Protein 4B3X (pdb70)

B-factor: mean 47.39, std 26.45, range [17.91, 153.2]

Radius of gyration: 29.93 Å; Cα contacts (8 Å, |Δi|>4): 735; chains: 1; bounding box: 59×101×77 Å

Nearest PDB structures (foldseek):
  4b3x-assembly1_A  TM=1.003E+00  e=1.647E-76  Thermus thermophilus HB8
  4b43-assembly1_A  TM=9.938E-01  e=1.520E-65  Thermus thermophilus HB8
  4b47-assembly1_A  TM=9.860E-01  e=5.163E-66  Thermus thermophilus HB8
  4b44-assembly1_A  TM=9.878E-01  e=5.895E-64  Thermus thermophilus HB8
  4kjz-assembly3_B  TM=7.958E-01  e=4.272E-58  Thermus thermophilus HB8

CATH classification: 1.10.10.2480 (+2 more: 3.40.50.300, 2.40.30.10)

Structure (mmCIF, N/CA/C/O backbone):
data_4B3X
#
_entry.id   4B3X
#
_cell.length_a   45.420
_cell.length_b   61.460
_cell.length_c   162.400
_cell.angle_alpha   90.00
_cell.angle_beta   90.00
_cell.angle_gamma   90.00
#
_symmetry.space_group_name_H-M   'P 21 21 21'
#
loop_
_entity.id
_entity.type
_entity.pdbx_description
1 polymer 'TRANSLATION INITIATION FACTOR IF-2'
2 non-polymer GLYCEROL
3 water water
#
loop_
_atom_site.group_PDB
_atom_site.id
_atom_site.type_symbol
_atom_site.label_atom_id
_atom_site.label_alt_id
_atom_site.label_comp_id
_atom_site.label_asym_id
_atom_site.label_entity_id
_atom_site.label_seq_id
_atom_site.pdbx_PDB_ins_code
_atom_site.Cartn_x
_atom_site.Cartn_y
_atom_site.Cartn_z
_atom_site.occupancy
_atom_site.B_iso_or_equiv
_atom_site.auth_seq_id
_atom_site.auth_comp_id
_atom_site.auth_asym_id
_atom_site.auth_atom_id
_atom_site.pdbx_PDB_model_num
ATOM 1 N N . MET A 1 1 ? 19.974 62.899 -16.154 1.00 73.42 1 MET A N 1
ATOM 2 C CA . MET A 1 1 ? 21.425 62.607 -16.393 1.00 83.54 1 MET A CA 1
ATOM 3 C C . MET A 1 1 ? 22.149 63.892 -16.788 1.00 81.72 1 MET A C 1
ATOM 4 O O . MET A 1 1 ? 22.952 64.424 -16.003 1.00 70.28 1 MET A O 1
ATOM 9 N N . ALA A 1 2 ? 21.848 64.383 -17.996 1.00 82.11 2 ALA A N 1
ATOM 10 C CA . ALA A 1 2 ? 22.468 65.594 -18.540 1.00 74.21 2 ALA A CA 1
ATOM 11 C C . ALA A 1 2 ? 21.455 66.442 -19.328 1.00 74.64 2 ALA A C 1
ATOM 12 O O . ALA A 1 2 ? 20.911 65.968 -20.323 1.00 85.88 2 ALA A O 1
ATOM 14 N N . LYS A 1 3 ? 21.193 67.679 -18.900 1.00 60.97 3 LYS A N 1
ATOM 15 C CA . LYS A 1 3 ? 21.774 68.241 -17.682 1.00 59.09 3 LYS A CA 1
ATOM 16 C C . LYS A 1 3 ? 20.724 68.189 -16.561 1.00 50.79 3 LYS A C 1
ATOM 17 O O . LYS A 1 3 ? 19.517 68.311 -16.793 1.00 54.50 3 LYS A O 1
ATOM 23 N N . VAL A 1 4 ? 21.181 68.015 -15.340 1.00 40.96 4 VAL A N 1
ATOM 24 C CA . VAL A 1 4 ? 20.251 67.942 -14.227 1.00 33.39 4 VAL A CA 1
ATOM 25 C C . VAL A 1 4 ? 20.508 69.126 -13.275 1.00 34.61 4 VAL A C 1
ATOM 26 O O . VAL A 1 4 ? 21.663 69.503 -13.027 1.00 34.69 4 VAL A O 1
ATOM 30 N N . ARG A 1 5 ? 19.444 69.737 -12.763 1.00 32.87 5 ARG A N 1
ATOM 31 C CA . ARG A 1 5 ? 19.594 70.665 -11.658 1.00 28.96 5 ARG A CA 1
ATOM 32 C C . ARG A 1 5 ? 19.731 69.879 -10.324 1.00 27.65 5 ARG A C 1
ATOM 33 O O . ARG A 1 5 ? 19.226 68.768 -10.158 1.00 28.28 5 ARG A O 1
ATOM 41 N N . ILE A 1 6 ? 20.400 70.489 -9.363 1.00 25.91 6 ILE A N 1
ATOM 42 C CA . ILE A 1 6 ? 20.647 69.793 -8.106 1.00 26.11 6 ILE A CA 1
ATOM 43 C C . ILE A 1 6 ? 19.326 69.359 -7.471 1.00 21.86 6 ILE A C 1
ATOM 44 O O . ILE A 1 6 ? 19.231 68.269 -6.988 1.00 28.00 6 ILE A O 1
ATOM 49 N N . TYR A 1 7 ? 18.285 70.176 -7.519 1.00 26.78 7 TYR A N 1
ATOM 50 C CA . TYR A 1 7 ? 17.015 69.719 -6.909 1.00 26.57 7 TYR A CA 1
ATOM 51 C C . TYR A 1 7 ? 16.388 68.529 -7.586 1.00 31.50 7 TYR A C 1
ATOM 52 O O . TYR A 1 7 ? 15.678 67.738 -6.947 1.00 29.78 7 TYR A O 1
ATOM 61 N N . GLN A 1 8 ? 16.643 68.402 -8.887 1.00 28.38 8 GLN A N 1
ATOM 62 C CA . GLN A 1 8 ? 16.185 67.251 -9.654 1.00 33.45 8 GLN A CA 1
ATOM 63 C C . GLN A 1 8 ? 16.966 66.017 -9.269 1.00 31.78 8 GLN A C 1
ATOM 64 O O . GLN A 1 8 ? 16.394 64.952 -9.061 1.00 30.06 8 GLN A O 1
ATOM 70 N N . LEU A 1 9 ? 18.277 66.171 -9.147 1.00 28.96 9 LEU A N 1
ATOM 71 C CA . LEU A 1 9 ? 19.116 65.060 -8.775 1.00 26.28 9 LEU A CA 1
ATOM 72 C C . LEU A 1 9 ? 18.798 64.617 -7.357 1.00 30.67 9 LEU A C 1
ATOM 73 O O . LEU A 1 9 ? 18.791 63.415 -7.084 1.00 37.53 9 LEU A O 1
ATOM 78 N N . ALA A 1 10 ? 18.535 65.568 -6.455 1.00 30.6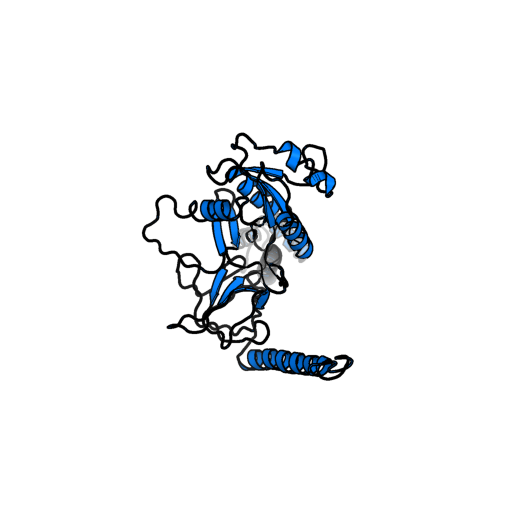1 10 ALA A N 1
ATOM 79 C CA . ALA A 1 10 ? 18.130 65.209 -5.063 1.00 31.87 10 ALA A CA 1
ATOM 80 C C . ALA A 1 10 ? 16.840 64.385 -5.062 1.00 39.24 10 ALA A C 1
ATOM 81 O O . ALA A 1 10 ? 16.715 63.395 -4.322 1.00 40.57 10 ALA A O 1
ATOM 83 N N . LYS A 1 11 ? 15.877 64.790 -5.890 1.00 34.38 11 LYS A N 1
ATOM 84 C CA . LYS A 1 11 ? 14.601 64.080 -5.952 1.00 34.26 11 LYS A CA 1
ATOM 85 C C . LYS A 1 11 ? 14.856 62.667 -6.477 1.00 39.71 11 LYS A C 1
ATOM 86 O O . LYS A 1 11 ? 14.403 61.684 -5.892 1.00 39.93 11 LYS A O 1
ATOM 92 N N . GLU A 1 12 ? 15.605 62.576 -7.573 1.00 38.24 12 GLU A N 1
ATOM 93 C CA . GLU A 1 12 ? 15.923 61.293 -8.194 1.00 38.60 12 GLU A CA 1
ATOM 94 C C . GLU A 1 12 ? 16.530 60.305 -7.192 1.00 45.44 12 GLU A C 1
ATOM 95 O O . GLU A 1 12 ? 16.197 59.119 -7.193 1.00 45.23 12 GLU A O 1
ATOM 101 N N . LEU A 1 13 ? 17.422 60.794 -6.340 1.00 42.75 13 LEU A N 1
ATOM 102 C CA . LEU A 1 13 ? 18.187 59.929 -5.442 1.00 42.25 13 LEU A CA 1
ATOM 103 C C . LEU A 1 13 ? 17.556 59.793 -4.071 1.00 42.98 13 LEU A C 1
ATOM 104 O O . LEU A 1 13 ? 18.106 59.121 -3.201 1.00 48.98 13 LEU A O 1
ATOM 109 N N . GLY A 1 14 ? 16.412 60.438 -3.864 1.00 39.64 14 GLY A N 1
ATOM 110 C CA . GLY A 1 14 ? 15.762 60.422 -2.563 1.00 44.02 14 GLY A CA 1
ATOM 111 C C . GLY A 1 14 ? 16.599 61.053 -1.465 1.00 48.69 14 GLY A C 1
ATOM 112 O O . GLY A 1 14 ? 16.679 60.530 -0.353 1.00 43.72 14 GLY A O 1
ATOM 113 N N . MET A 1 15 ? 17.217 62.192 -1.762 1.00 40.38 15 MET A N 1
ATOM 114 C CA . MET A 1 15 ? 18.032 62.873 -0.782 1.00 39.26 15 MET A CA 1
ATOM 115 C C . MET A 1 15 ? 17.449 64.226 -0.455 1.00 47.57 15 MET A C 1
ATOM 116 O O . MET A 1 15 ? 16.877 64.890 -1.318 1.00 41.65 15 MET A O 1
ATOM 121 N N . GLU A 1 16 ? 17.629 64.649 0.790 1.00 50.32 16 GLU A N 1
ATOM 122 C CA . GLU A 1 16 ? 17.296 66.021 1.193 1.00 43.19 16 GLU A CA 1
ATOM 123 C C . GLU A 1 16 ? 18.258 67.004 0.539 1.00 40.20 16 GLU A C 1
ATOM 124 O O . GLU A 1 16 ? 19.441 66.704 0.327 1.00 43.38 16 GLU A O 1
ATOM 130 N N . THR A 1 17 ? 17.755 68.190 0.249 1.00 46.38 17 THR A N 1
ATOM 131 C CA . THR A 1 17 ? 18.572 69.228 -0.367 1.00 39.96 17 THR A CA 1
ATOM 132 C C . THR A 1 17 ? 19.925 69.415 0.321 1.00 40.06 17 THR A C 1
ATOM 133 O O . THR A 1 17 ? 20.975 69.338 -0.310 1.00 32.79 17 THR A O 1
ATOM 137 N N . GLN A 1 18 ? 19.900 69.695 1.617 1.00 33.23 18 GLN A N 1
ATOM 138 C CA . GLN A 1 18 ? 21.114 70.061 2.323 1.00 37.77 18 GLN A CA 1
ATOM 139 C C . GLN A 1 18 ? 22.079 68.891 2.345 1.00 29.16 18 GLN A C 1
ATOM 140 O O . GLN A 1 18 ? 23.315 69.076 2.347 1.00 37.10 18 GLN A O 1
ATOM 146 N N . GLU A 1 19 ? 21.509 67.691 2.329 1.00 30.96 19 GLU A N 1
ATOM 147 C CA . GLU A 1 19 ? 22.271 66.451 2.288 1.00 40.57 19 GLU A CA 1
ATOM 148 C C . GLU A 1 19 ? 23.038 66.361 0.970 1.00 38.63 19 GLU A C 1
ATOM 149 O O . GLU A 1 19 ? 24.230 66.076 0.951 1.00 33.56 19 GLU A O 1
ATOM 155 N N . LEU A 1 20 ? 22.379 66.642 -0.145 1.00 34.54 20 LEU A N 1
ATOM 156 C CA . LEU A 1 20 ? 23.104 66.611 -1.401 1.00 29.94 20 LEU A CA 1
ATOM 157 C C . LEU A 1 20 ? 24.101 67.762 -1.485 1.00 32.16 20 LEU A C 1
ATOM 158 O O . LEU A 1 20 ? 25.213 67.578 -1.947 1.00 30.96 20 LEU A O 1
ATOM 163 N N . LEU A 1 21 ? 23.747 68.944 -0.992 1.00 27.64 21 LEU A N 1
ATOM 164 C CA . LEU A 1 21 ? 24.683 70.039 -1.053 1.00 26.87 21 LEU A CA 1
ATOM 165 C C . LEU A 1 21 ? 25.948 69.706 -0.228 1.00 28.66 21 LEU A C 1
ATOM 166 O O . LEU A 1 21 ? 27.049 70.096 -0.597 1.00 29.54 21 LEU A O 1
ATOM 171 N N . GLU A 1 22 ? 25.761 69.026 0.887 1.00 28.88 22 GLU A N 1
ATOM 172 C CA . GLU A 1 22 ? 26.861 68.612 1.745 1.00 38.73 22 GLU A CA 1
ATOM 173 C C . GLU A 1 22 ? 27.778 67.638 0.955 1.00 35.56 22 GLU A C 1
ATOM 174 O O . GLU A 1 22 ? 29.011 67.761 0.959 1.00 32.04 22 GLU A O 1
ATOM 180 N N . LEU A 1 23 ? 27.169 66.719 0.222 1.00 33.77 23 LEU A N 1
ATOM 181 C CA . LEU A 1 23 ? 27.951 65.808 -0.628 1.00 30.44 23 LEU A CA 1
ATOM 182 C C . LEU A 1 23 ? 28.731 66.528 -1.692 1.00 33.63 23 LEU A C 1
ATOM 183 O O . LEU A 1 23 ? 29.924 66.279 -1.844 1.00 34.00 23 LEU A O 1
ATOM 188 N N . LEU A 1 24 ? 28.098 67.453 -2.420 1.00 27.94 24 LEU A N 1
ATOM 189 C CA . LEU A 1 24 ? 28.817 68.243 -3.393 1.00 29.54 24 LEU A CA 1
ATOM 190 C C . LEU A 1 24 ? 29.998 69.008 -2.797 1.00 42.78 24 LEU A C 1
ATOM 191 O O . LEU A 1 24 ? 31.033 69.149 -3.461 1.00 34.74 24 LEU A O 1
ATOM 196 N N . ASP A 1 25 ? 29.833 69.555 -1.587 1.00 32.09 25 ASP A N 1
ATOM 197 C CA . ASP A 1 25 ? 30.948 70.190 -0.872 1.00 37.72 25 ASP A CA 1
ATOM 198 C C . ASP A 1 25 ? 32.077 69.169 -0.632 1.00 29.65 25 ASP A C 1
ATOM 199 O O . ASP A 1 25 ? 33.247 69.479 -0.864 1.00 35.93 25 ASP A O 1
ATOM 204 N N . GLN A 1 26 ? 31.730 67.987 -0.127 1.00 30.14 26 GLN A N 1
ATOM 205 C CA . GLN A 1 26 ? 32.759 66.948 0.048 1.00 38.14 26 GLN A CA 1
ATOM 206 C C . GLN A 1 26 ? 33.530 66.663 -1.254 1.00 47.88 26 GLN A C 1
ATOM 207 O O . GLN A 1 26 ? 34.743 66.433 -1.212 1.00 40.49 26 GLN A O 1
ATOM 213 N N . MET A 1 27 ? 32.845 66.699 -2.399 1.00 42.52 27 MET A N 1
ATOM 214 C CA . MET A 1 27 ? 33.447 66.302 -3.690 1.00 43.71 27 MET A CA 1
ATOM 215 C C . MET A 1 27 ? 34.159 67.469 -4.329 1.00 48.30 27 MET A C 1
ATOM 216 O O . MET A 1 27 ? 34.830 67.323 -5.349 1.00 54.27 27 MET A O 1
ATOM 221 N N . GLY A 1 28 ? 34.004 68.639 -3.732 1.00 44.02 28 GLY A N 1
ATOM 222 C CA . GLY A 1 28 ? 34.571 69.853 -4.275 1.00 37.88 28 GLY A CA 1
ATOM 223 C C . GLY A 1 28 ? 33.851 70.361 -5.520 1.00 55.88 28 GLY A C 1
ATOM 224 O O . GLY A 1 28 ? 34.403 71.166 -6.274 1.00 63.48 28 GLY A O 1
ATOM 225 N N . VAL A 1 29 ? 32.615 69.919 -5.742 1.00 56.39 29 VAL A N 1
ATOM 226 C CA . VAL A 1 29 ? 31.810 70.441 -6.856 1.00 48.14 29 VAL A CA 1
ATOM 227 C C . VAL A 1 29 ? 31.127 71.745 -6.480 1.00 44.81 29 VAL A C 1
ATOM 228 O O . VAL A 1 29 ? 30.331 71.786 -5.545 1.00 44.40 29 VAL A O 1
ATOM 232 N N . ALA A 1 30 ? 31.395 72.817 -7.216 1.00 52.21 30 ALA A N 1
ATOM 233 C CA . ALA A 1 30 ? 30.816 74.115 -6.861 1.00 52.02 30 ALA A CA 1
ATOM 234 C C . ALA A 1 30 ? 29.365 74.304 -7.352 1.00 45.95 30 ALA A C 1
ATOM 235 O O . ALA A 1 30 ? 28.926 73.653 -8.294 1.00 47.52 30 ALA A O 1
ATOM 237 N N . TYR A 1 31 ? 28.640 75.202 -6.690 1.00 44.91 31 TYR A N 1
ATOM 238 C CA . TYR A 1 31 ? 27.253 75.489 -7.037 1.00 47.69 31 TYR A CA 1
ATOM 239 C C . TYR A 1 31 ? 26.830 76.767 -6.356 1.00 45.49 31 TYR A C 1
ATOM 240 O O . TYR A 1 31 ? 27.320 77.119 -5.298 1.00 47.96 31 TYR A O 1
ATOM 249 N N . LYS A 1 32 ? 25.943 77.501 -6.995 1.00 38.78 32 LYS A N 1
ATOM 250 C CA . LYS A 1 32 ? 25.345 78.665 -6.381 1.00 35.28 32 LYS A CA 1
ATOM 251 C C . LYS A 1 32 ? 24.209 78.337 -5.438 1.00 40.77 32 LYS A C 1
ATOM 252 O O . LYS A 1 32 ? 24.130 78.901 -4.343 1.00 43.21 32 LYS A O 1
ATOM 258 N N . SER A 1 33 ? 23.333 77.420 -5.843 1.00 38.71 33 SER A N 1
ATOM 259 C CA . SER A 1 33 ? 22.200 77.011 -5.013 1.00 36.03 33 SER A CA 1
ATOM 260 C C . SER A 1 33 ? 21.782 75.629 -5.457 1.00 33.03 33 SER A C 1
ATOM 261 O O . SER A 1 33 ? 22.392 75.087 -6.374 1.00 31.74 33 SER A O 1
ATOM 264 N N . HIS A 1 34 ? 20.731 75.072 -4.853 1.00 29.49 34 HIS A N 1
ATOM 265 C CA . HIS A 1 34 ? 20.227 73.818 -5.325 1.00 27.20 34 HIS A CA 1
ATOM 266 C C . HIS A 1 34 ? 19.531 74.005 -6.689 1.00 30.09 34 HIS A C 1
ATOM 267 O O . HIS A 1 34 ? 19.121 73.051 -7.282 1.00 29.60 34 HIS A O 1
ATOM 274 N N . ALA A 1 35 ? 19.417 75.237 -7.190 1.00 29.70 35 ALA A N 1
ATOM 275 C CA . ALA A 1 35 ? 18.857 75.400 -8.544 1.00 33.79 35 ALA A CA 1
ATOM 276 C C . ALA A 1 35 ? 19.918 75.315 -9.634 1.00 37.14 35 ALA A C 1
ATOM 277 O O . ALA A 1 35 ? 19.578 75.335 -10.817 1.00 34.18 35 ALA A O 1
ATOM 279 N N . SER A 1 36 ? 21.191 75.236 -9.249 1.00 32.46 36 SER A N 1
ATOM 280 C CA . SER A 1 36 ? 22.250 75.148 -10.235 1.00 36.94 36 SER A CA 1
ATOM 281 C C . SER A 1 36 ? 22.246 73.837 -10.971 1.00 32.82 36 SER A C 1
ATOM 282 O O . SER A 1 36 ? 21.878 72.776 -10.447 1.00 28.41 36 SER A O 1
ATOM 285 N N . THR A 1 37 ? 22.706 73.912 -12.213 1.00 29.85 37 THR A N 1
ATOM 286 C CA . THR A 1 37 ? 22.852 72.746 -13.052 1.00 32.88 37 THR A CA 1
ATOM 287 C C . THR A 1 37 ? 24.233 72.128 -12.825 1.00 38.14 37 THR A C 1
ATOM 288 O O . THR A 1 37 ? 25.229 72.851 -12.714 1.00 43.36 37 THR A O 1
ATOM 292 N N . LEU A 1 38 ? 24.273 70.804 -12.793 1.00 29.16 38 LEU A N 1
ATOM 293 C CA . LEU A 1 38 ? 25.489 70.036 -12.694 1.00 33.39 38 LEU A CA 1
ATOM 294 C C . LEU A 1 38 ? 25.949 69.593 -14.108 1.00 41.44 38 LEU A C 1
ATOM 295 O O . LEU A 1 38 ? 25.167 69.100 -14.903 1.00 37.18 38 LEU A O 1
ATOM 300 N N . GLU A 1 39 ? 27.229 69.727 -14.390 1.00 41.83 39 GLU A N 1
ATOM 301 C CA . GLU A 1 39 ? 27.810 69.033 -15.548 1.00 44.09 39 GLU A CA 1
ATOM 302 C C . GLU A 1 39 ? 27.555 67.529 -15.440 1.00 49.79 39 GLU A C 1
ATOM 303 O O . GLU A 1 39 ? 27.472 66.965 -14.325 1.00 40.40 39 GLU A O 1
ATOM 309 N N . GLU A 1 40 ? 27.386 66.868 -16.590 1.00 38.57 40 GLU A N 1
ATOM 310 C CA . GLU A 1 40 ? 27.027 65.467 -16.593 1.00 42.68 40 GLU A CA 1
ATOM 311 C C . GLU A 1 40 ? 28.047 64.640 -15.819 1.00 43.55 40 GLU A C 1
ATOM 312 O O . GLU A 1 40 ? 27.687 63.647 -15.157 1.00 40.65 40 GLU A O 1
ATOM 318 N N . LYS A 1 41 ? 29.322 65.011 -15.936 1.00 41.38 41 LYS A N 1
ATOM 319 C CA . LYS A 1 41 ? 30.370 64.234 -15.254 1.00 46.31 41 LYS A CA 1
ATOM 320 C C . LYS A 1 41 ? 30.234 64.321 -13.737 1.00 41.86 41 LYS A C 1
ATOM 321 O O . LYS A 1 41 ? 30.486 63.362 -13.031 1.00 39.45 41 LYS A O 1
ATOM 327 N N . ASP A 1 42 ? 29.860 65.482 -13.240 1.00 43.89 42 ASP A N 1
ATOM 328 C CA . ASP A 1 42 ? 29.655 65.639 -11.798 1.00 39.20 42 ASP A CA 1
ATOM 329 C C . ASP A 1 42 ? 28.446 64.835 -11.312 1.00 38.80 42 ASP A C 1
ATOM 330 O O . ASP A 1 42 ? 28.508 64.160 -10.286 1.00 37.03 42 ASP A O 1
ATOM 335 N N . ALA A 1 43 ? 27.358 64.866 -12.080 1.00 36.39 43 ALA A N 1
ATOM 336 C CA . ALA A 1 43 ? 26.129 64.193 -11.679 1.00 39.68 43 ALA A CA 1
ATOM 337 C C . ALA A 1 43 ? 26.341 62.691 -11.650 1.00 39.35 43 ALA A C 1
ATOM 338 O O . ALA A 1 43 ? 25.855 61.972 -10.737 1.00 35.33 43 ALA A O 1
ATOM 340 N N . GLU A 1 44 ? 27.061 62.189 -12.655 1.00 41.40 44 GLU A N 1
ATOM 341 C CA . GLU A 1 44 ? 27.366 60.762 -12.689 1.00 43.05 44 GLU A CA 1
ATOM 342 C C . GLU A 1 44 ? 28.218 60.381 -11.473 1.00 41.98 44 GLU A C 1
ATOM 343 O O . GLU A 1 44 ? 27.956 59.374 -10.806 1.00 41.04 44 GLU A O 1
ATOM 349 N N . ALA A 1 45 ? 29.238 61.196 -11.205 1.00 41.28 45 ALA A N 1
ATOM 350 C CA . ALA A 1 45 ? 30.080 61.003 -10.027 1.00 43.25 45 ALA A CA 1
ATOM 351 C C . ALA A 1 45 ? 29.243 61.010 -8.745 1.00 41.79 45 ALA A C 1
ATOM 352 O O . ALA A 1 45 ? 29.475 60.211 -7.846 1.00 38.50 45 ALA A O 1
ATOM 354 N N . VAL A 1 46 ? 28.265 61.912 -8.649 1.00 39.21 46 VAL A N 1
ATOM 355 C CA . VAL A 1 46 ? 27.376 61.915 -7.491 1.00 36.54 46 VAL A CA 1
ATOM 356 C C . VAL A 1 46 ? 26.621 60.607 -7.349 1.00 39.15 46 VAL A C 1
ATOM 357 O O . VAL A 1 46 ? 26.608 59.993 -6.286 1.00 41.19 46 VAL A O 1
ATOM 361 N N . ARG A 1 47 ? 25.981 60.195 -8.431 1.00 36.15 47 ARG A N 1
ATOM 362 C CA . ARG A 1 47 ? 25.142 59.005 -8.417 1.00 42.95 47 ARG A CA 1
ATOM 363 C C . ARG A 1 47 ? 25.961 57.791 -7.991 1.00 49.31 47 ARG A C 1
ATOM 364 O O . ARG A 1 47 ? 25.488 56.944 -7.219 1.00 46.61 47 ARG A O 1
ATOM 372 N N . GLU A 1 48 ? 27.184 57.703 -8.503 1.00 48.15 48 GLU A N 1
ATOM 373 C CA . GLU A 1 48 ? 28.078 56.605 -8.122 1.00 53.18 48 GLU A CA 1
ATOM 374 C C . GLU A 1 48 ? 28.482 56.661 -6.654 1.00 53.23 48 GLU A C 1
ATOM 375 O O . GLU A 1 48 ? 28.398 55.654 -5.951 1.00 55.14 48 GLU A O 1
ATOM 381 N N . LEU A 1 49 ? 28.926 57.825 -6.187 1.00 43.70 49 LEU A N 1
ATOM 382 C CA . LEU A 1 49 ? 29.333 57.955 -4.786 1.00 53.35 49 LEU A CA 1
ATOM 383 C C . LEU A 1 49 ? 28.190 57.632 -3.831 1.00 51.60 49 LEU A C 1
ATOM 384 O O . LEU A 1 49 ? 28.400 57.031 -2.781 1.00 51.43 49 LEU A O 1
ATOM 389 N N . VAL A 1 50 ? 26.979 58.040 -4.186 1.00 44.08 50 VAL A N 1
ATOM 390 C CA . VAL A 1 50 ? 25.836 57.801 -3.316 1.00 42.11 50 VAL A CA 1
ATOM 391 C C . VAL A 1 50 ? 25.561 56.309 -3.262 1.00 48.73 50 VAL A C 1
ATOM 392 O O . VAL A 1 50 ? 25.335 55.753 -2.191 1.00 47.99 50 VAL A O 1
ATOM 396 N N . LYS A 1 51 ? 25.586 55.673 -4.431 1.00 51.73 51 LYS A N 1
ATOM 397 C CA . LYS A 1 51 ? 25.431 54.226 -4.561 1.00 55.29 51 LYS A CA 1
ATOM 398 C C . LYS A 1 51 ? 26.431 53.488 -3.668 1.00 57.17 51 LYS A C 1
ATOM 399 O O . LYS A 1 51 ? 26.063 52.641 -2.841 1.00 58.72 51 LYS A O 1
ATOM 405 N N . GLU A 1 52 ? 27.704 53.818 -3.835 1.00 60.58 52 GLU A N 1
ATOM 406 C CA . GLU A 1 52 ? 28.748 53.225 -3.016 1.00 61.97 52 GLU A CA 1
ATOM 407 C C . GLU A 1 52 ? 28.463 53.456 -1.530 1.00 64.19 52 GLU A C 1
ATOM 408 O O . GLU A 1 52 ? 28.395 52.505 -0.758 1.00 67.13 52 GLU A O 1
ATOM 414 N N . GLN A 1 53 ? 28.283 54.713 -1.131 1.00 55.79 53 GLN A N 1
ATOM 415 C CA . GLN A 1 53 ? 28.063 55.035 0.282 1.00 57.75 53 GLN A CA 1
ATOM 416 C C . GLN A 1 53 ? 26.882 54.256 0.867 1.00 65.12 53 GLN A C 1
ATOM 417 O O . GLN A 1 53 ? 26.960 53.753 1.984 1.00 66.40 53 GLN A O 1
ATOM 423 N N . ARG A 1 54 ? 25.796 54.140 0.112 1.00 58.99 54 ARG A N 1
ATOM 424 C CA . ARG A 1 54 ? 24.616 53.448 0.611 1.00 59.34 54 ARG A CA 1
ATOM 425 C C . ARG A 1 54 ? 24.872 51.955 0.777 1.00 65.70 54 ARG A C 1
ATOM 426 O O . ARG A 1 54 ? 24.288 51.316 1.660 1.00 63.31 54 ARG A O 1
ATOM 434 N N . GLY A 1 55 ? 25.741 51.415 -0.077 1.00 65.21 55 GLY A N 1
ATOM 435 C CA . GLY A 1 55 ? 26.097 50.005 -0.049 1.00 63.39 55 GLY A CA 1
ATOM 436 C C . GLY A 1 55 ? 26.989 49.656 1.132 1.00 73.54 55 GLY A C 1
ATOM 437 O O . GLY A 1 55 ? 26.860 48.575 1.713 1.00 73.85 55 GLY A O 1
ATOM 438 N N . LEU A 1 56 ? 27.893 50.574 1.480 1.00 64.19 56 LEU A N 1
ATOM 439 C CA . LEU A 1 56 ? 28.779 50.406 2.626 1.00 68.46 56 LEU A CA 1
ATOM 440 C C . LEU A 1 56 ? 28.053 50.654 3.949 1.00 78.35 56 LEU A C 1
ATOM 441 O O . LEU A 1 56 ? 28.427 50.096 4.980 1.00 72.07 56 LEU A O 1
ATOM 446 N N . GLN A 1 57 ? 27.031 51.505 3.924 1.00 78.85 57 GLN A N 1
ATOM 447 C CA . GLN A 1 57 ? 26.186 51.717 5.097 1.00 77.64 57 GLN A CA 1
ATOM 448 C C . GLN A 1 57 ? 25.486 50.405 5.416 1.00 80.25 57 GLN A C 1
ATOM 449 O O . GLN A 1 57 ? 25.368 50.007 6.581 1.00 77.96 57 GLN A O 1
ATOM 455 N N . GLU A 1 58 ? 25.024 49.747 4.354 1.00 75.79 58 GLU A N 1
ATOM 456 C CA . GLU A 1 58 ? 24.271 48.505 4.454 1.00 84.24 58 GLU A CA 1
ATOM 457 C C . GLU A 1 58 ? 25.164 47.356 4.905 1.00 86.64 58 GLU A C 1
ATOM 458 O O . GLU A 1 58 ? 24.811 46.594 5.805 1.00 86.03 58 GLU A O 1
ATOM 464 N N . LYS A 1 59 ? 26.321 47.242 4.262 1.00 82.94 59 LYS A N 1
ATOM 465 C CA . LYS A 1 59 ? 27.324 46.249 4.620 1.00 80.09 59 LYS A CA 1
ATOM 466 C C . LYS A 1 59 ? 27.764 46.430 6.074 1.00 83.20 59 LYS A C 1
ATOM 467 O O . LYS A 1 59 ? 27.930 45.457 6.805 1.00 86.29 59 LYS A O 1
ATOM 473 N N . LEU A 1 60 ? 27.934 47.680 6.492 1.00 75.73 60 LEU A N 1
ATOM 474 C CA . LEU A 1 60 ? 28.355 47.996 7.846 1.00 80.00 60 LEU A CA 1
ATOM 475 C C . LEU A 1 60 ? 27.252 47.682 8.849 1.00 88.04 60 LEU A C 1
ATOM 476 O O . LEU A 1 60 ? 27.534 47.329 9.997 1.00 90.66 60 LEU A O 1
ATOM 481 N N . ALA A 1 61 ? 25.999 47.813 8.419 1.00 84.19 61 ALA A N 1
ATOM 482 C CA . ALA A 1 61 ? 24.859 47.497 9.280 1.00 88.34 61 ALA A CA 1
ATOM 483 C C . ALA A 1 61 ? 24.583 45.990 9.335 1.00 88.59 61 ALA A C 1
ATOM 484 O O . ALA A 1 61 ? 24.084 45.484 10.339 1.00 89.76 61 ALA A O 1
ATOM 486 N N . GLU A 1 62 ? 24.916 45.281 8.259 1.00 87.67 62 GLU A N 1
ATOM 487 C CA . GLU A 1 62 ? 24.675 43.842 8.167 1.00 92.05 62 GLU A CA 1
ATOM 488 C C . GLU A 1 62 ? 25.723 43.042 8.938 1.00 94.38 62 GLU A C 1
ATOM 489 O O . GLU A 1 62 ? 25.484 41.895 9.321 1.00 92.13 62 GLU A O 1
ATOM 495 N N . GLU A 1 63 ? 26.890 43.646 9.136 1.00 90.39 63 GLU A N 1
ATOM 496 C CA . GLU A 1 63 ? 27.957 43.026 9.907 1.00 89.10 63 GLU A CA 1
ATOM 497 C C . GLU A 1 63 ? 27.735 43.280 11.404 1.00 93.42 63 GLU A C 1
ATOM 498 O O . GLU A 1 63 ? 28.185 42.507 12.252 1.00 91.21 63 GLU A O 1
ATOM 504 N N . GLU A 1 64 ? 27.027 44.357 11.726 1.00 92.14 64 GLU A N 1
ATOM 505 C CA . GLU A 1 64 ? 26.672 44.640 13.111 1.00 91.30 64 GLU A CA 1
ATOM 506 C C . GLU A 1 64 ? 25.507 43.749 13.548 1.00 90.86 64 GLU A C 1
ATOM 507 O O . GLU A 1 64 ? 25.318 43.496 14.736 1.00 95.84 64 GLU A O 1
ATOM 513 N N . ARG A 1 65 ? 24.725 43.283 12.581 1.00 89.65 65 ARG A N 1
ATOM 514 C CA . ARG A 1 65 ? 23.663 42.317 12.845 1.00 92.96 65 ARG A CA 1
ATOM 515 C C . ARG A 1 65 ? 24.257 40.942 13.134 1.00 92.52 65 ARG A C 1
ATOM 516 O O . ARG A 1 65 ? 23.853 40.261 14.083 1.00 86.22 65 ARG A O 1
ATOM 524 N N . ARG A 1 66 ? 25.228 40.557 12.304 1.00 96.20 66 ARG A N 1
ATOM 525 C CA . ARG A 1 66 ? 25.791 39.205 12.296 1.00 95.38 66 ARG A CA 1
ATOM 526 C C . ARG A 1 66 ? 26.716 38.894 13.481 1.00 96.97 66 ARG A C 1
ATOM 527 O O . ARG A 1 66 ? 27.311 37.812 13.529 1.00 97.85 66 ARG A O 1
ATOM 535 N N . LYS A 1 67 ? 26.846 39.826 14.425 1.00 89.92 67 LYS A N 1
ATOM 536 C CA . LYS A 1 67 ? 27.652 39.577 15.619 1.00 81.99 67 LYS A CA 1
ATOM 537 C C . LYS A 1 67 ? 26.840 39.693 16.913 1.00 76.18 67 LYS A C 1
ATOM 538 O O . LYS A 1 67 ? 27.396 39.687 18.010 1.00 76.20 67 LYS A O 1
ATOM 544 N N . SER A 1 68 ? 25.522 39.799 16.777 1.00 71.54 68 SER A N 1
ATOM 545 C CA . SER A 1 68 ? 24.627 39.617 17.911 1.00 68.76 68 SER A CA 1
ATOM 546 C C . SER A 1 68 ? 24.009 38.219 17.768 1.00 50.84 68 SER A C 1
ATOM 547 O O . SER A 1 68 ? 23.065 38.033 16.986 1.00 54.59 68 SER A O 1
ATOM 550 N N . LEU A 1 69 ? 24.563 37.239 18.486 1.00 45.55 69 LEU A N 1
ATOM 551 C CA . LEU A 1 69 ? 24.146 35.837 18.279 1.00 36.69 69 LEU A CA 1
ATOM 552 C C . LEU A 1 69 ? 22.752 35.655 18.870 1.00 35.69 69 LEU A C 1
ATOM 553 O O . LEU A 1 69 ? 22.408 36.279 19.871 1.00 35.84 69 LEU A O 1
ATOM 558 N N . PRO A 1 70 ? 21.922 34.839 18.225 1.00 29.69 70 PRO A N 1
ATOM 559 C CA . PRO A 1 70 ? 20.568 34.642 18.741 1.00 28.85 70 PRO A CA 1
ATOM 560 C C . PRO A 1 70 ? 20.618 33.926 20.109 1.00 32.28 70 PRO A C 1
ATOM 561 O O . PRO A 1 70 ? 21.597 33.231 20.398 1.00 26.51 70 PRO A O 1
ATOM 565 N N . ARG A 1 71 ? 19.595 34.114 20.929 1.00 27.03 71 ARG A N 1
ATOM 566 C CA . ARG A 1 71 ? 19.496 33.463 22.222 1.00 29.80 71 ARG A CA 1
ATOM 567 C C . ARG A 1 71 ? 19.324 31.939 21.958 1.00 31.70 71 ARG A C 1
ATOM 568 O O . ARG A 1 71 ? 18.841 31.529 20.892 1.00 26.21 71 ARG A O 1
ATOM 576 N N . ARG A 1 72 ? 19.752 31.112 22.906 1.00 27.11 72 ARG A N 1
ATOM 577 C CA . ARG A 1 72 ? 19.428 29.671 22.901 1.00 23.27 72 ARG A CA 1
ATOM 578 C C . ARG A 1 72 ? 18.771 29.399 24.255 1.00 26.87 72 ARG A C 1
ATOM 579 O O . ARG A 1 72 ? 18.980 30.155 25.205 1.00 26.28 72 ARG A O 1
ATOM 587 N N . PRO A 1 73 ? 17.934 28.371 24.330 1.00 27.00 73 PRO A N 1
ATOM 588 C CA . PRO A 1 73 ? 17.193 28.089 25.574 1.00 27.99 73 PRO A CA 1
ATOM 589 C C . PRO A 1 73 ? 18.096 27.488 26.631 1.00 22.52 73 PRO A C 1
ATOM 590 O O . PRO A 1 73 ? 19.070 26.792 26.304 1.00 24.72 73 PRO A O 1
ATOM 594 N N . PRO A 1 74 ? 17.773 27.729 27.907 1.00 26.50 74 PRO A N 1
ATOM 595 C CA . PRO A 1 74 ? 18.552 27.119 28.980 1.00 22.39 74 PRO A CA 1
ATOM 596 C C . PRO A 1 74 ? 18.302 25.641 28.959 1.00 21.82 74 PRO A C 1
ATOM 597 O O . PRO A 1 74 ? 17.178 25.191 28.708 1.00 23.06 74 PRO A O 1
ATOM 601 N N . VAL A 1 75 ? 19.362 24.906 29.223 1.00 19.90 75 VAL A N 1
ATOM 602 C CA . VAL A 1 75 ? 19.281 23.457 29.372 1.00 19.78 75 VAL A CA 1
ATOM 603 C C . VAL A 1 75 ? 19.420 23.102 30.859 1.00 21.35 75 VAL A C 1
ATOM 604 O O . VAL A 1 75 ? 20.385 23.499 31.526 1.00 20.36 75 VAL A O 1
ATOM 608 N N . VAL A 1 76 ? 18.471 22.311 31.355 1.00 20.81 76 VAL A N 1
ATOM 609 C CA . VAL A 1 76 ? 18.314 22.061 32.784 1.00 20.51 76 VAL A CA 1
ATOM 610 C C . VAL A 1 76 ? 18.306 20.572 33.047 1.00 20.03 76 VAL A C 1
ATOM 611 O O . VAL A 1 76 ? 17.642 19.825 32.332 1.00 23.29 76 VAL A O 1
ATOM 615 N N . VAL A 1 77 ? 19.047 20.167 34.079 1.00 20.74 77 VAL A N 1
ATOM 616 C CA A VAL A 1 77 ? 18.974 18.811 34.580 0.56 22.86 77 VAL A CA 1
ATOM 617 C CA B VAL A 1 77 ? 18.996 18.812 34.600 0.44 22.87 77 VAL A CA 1
ATOM 618 C C . VAL A 1 77 ? 18.386 18.865 35.988 1.00 24.71 77 VAL A C 1
ATOM 619 O O . VAL A 1 77 ? 18.637 19.807 36.754 1.00 23.80 77 VAL A O 1
ATOM 626 N N . ILE A 1 78 ? 17.556 17.885 36.290 1.00 22.33 78 ILE A N 1
ATOM 627 C CA . ILE A 1 78 ? 16.941 17.785 37.608 1.00 23.62 78 ILE A CA 1
ATOM 628 C C . ILE A 1 78 ? 17.595 16.634 38.390 1.00 28.72 78 ILE A C 1
ATOM 629 O O . ILE A 1 78 ? 17.612 15.494 37.915 1.00 24.66 78 ILE A O 1
ATOM 634 N N . MET A 1 79 ? 18.107 16.923 39.586 1.00 20.77 79 MET A N 1
ATOM 635 C CA . MET A 1 79 ? 18.900 15.961 40.346 1.00 24.25 79 MET A CA 1
ATOM 636 C C . MET A 1 79 ? 18.480 15.879 41.792 1.00 25.33 79 MET A C 1
ATOM 637 O O . MET A 1 79 ? 17.669 16.673 42.262 1.00 27.40 79 MET A O 1
ATOM 642 N N . GLY A 1 80 ? 19.053 14.904 42.501 1.00 21.34 80 GLY A N 1
ATOM 643 C CA . GLY A 1 80 ? 18.818 14.738 43.912 1.00 22.70 80 GLY A CA 1
ATOM 644 C C . GLY A 1 80 ? 18.612 13.277 44.235 1.00 29.30 80 GLY A C 1
ATOM 645 O O . GLY A 1 80 ? 18.737 12.402 43.391 1.00 25.30 80 GLY A O 1
ATOM 646 N N . HIS A 1 81 ? 18.227 13.040 45.460 1.00 26.72 81 HIS A N 1
ATOM 647 C CA . HIS A 1 81 ? 17.986 11.680 45.916 1.00 26.13 81 HIS A CA 1
ATOM 648 C C . HIS A 1 81 ? 16.808 11.095 45.170 1.00 23.91 81 HIS A C 1
ATOM 649 O O . HIS A 1 81 ? 15.815 11.782 44.876 1.00 26.52 81 HIS A O 1
ATOM 656 N N . VAL A 1 82 ? 16.904 9.798 44.822 1.00 28.32 82 VAL A N 1
ATOM 657 C CA . VAL A 1 82 ? 15.884 9.164 43.990 1.00 31.65 82 VAL A CA 1
ATOM 658 C C . VAL A 1 82 ? 14.449 9.210 44.512 1.00 30.03 82 VAL A C 1
ATOM 659 O O . VAL A 1 82 ? 13.501 9.147 43.740 1.00 31.68 82 VAL A O 1
ATOM 663 N N . ASP A 1 83 ? 14.291 9.236 45.817 1.00 29.14 83 ASP A N 1
ATOM 664 C CA . ASP A 1 83 ? 12.975 9.327 46.451 1.00 31.24 83 ASP A CA 1
ATOM 665 C C . ASP A 1 83 ? 12.502 10.728 46.794 1.00 36.87 83 ASP A C 1
ATOM 666 O O . ASP A 1 83 ? 11.402 10.892 47.331 1.00 36.95 83 ASP A O 1
ATOM 671 N N . HIS A 1 84 ? 13.296 11.751 46.486 1.00 33.28 84 HIS A N 1
ATOM 672 C CA . HIS A 1 84 ? 12.931 13.100 46.960 1.00 31.11 84 HIS A CA 1
ATOM 673 C C . HIS A 1 84 ? 12.049 13.918 46.014 1.00 33.34 84 HIS A C 1
ATOM 674 O O . HIS A 1 84 ? 11.576 15.000 46.382 1.00 32.00 84 HIS A O 1
ATOM 681 N N . GLY A 1 85 ? 11.799 13.405 44.811 1.00 30.47 85 GLY A N 1
ATOM 682 C CA . GLY A 1 85 ? 10.831 14.033 43.922 1.00 30.17 85 GLY A CA 1
ATOM 683 C C . GLY A 1 85 ? 11.366 14.489 42.575 1.00 30.54 85 GLY A C 1
ATOM 684 O O . GLY A 1 85 ? 10.611 14.995 41.770 1.00 31.93 85 GLY A O 1
ATOM 685 N N . LYS A 1 86 ? 12.653 14.321 42.309 1.00 26.94 86 LYS A N 1
ATOM 686 C CA . LYS A 1 86 ? 13.163 14.742 40.990 1.00 26.86 86 LYS A CA 1
ATOM 687 C C . LYS A 1 86 ? 12.395 14.041 39.890 1.00 31.45 86 LYS A C 1
ATOM 688 O O . LYS A 1 86 ? 12.149 14.591 38.816 1.00 28.39 86 LYS A O 1
ATOM 694 N N . THR A 1 87 ? 12.016 12.792 40.136 1.00 32.30 87 THR A N 1
ATOM 695 C CA . THR A 1 87 ? 11.318 12.042 39.099 1.00 30.81 87 THR A CA 1
ATOM 696 C C . THR A 1 87 ? 9.886 12.501 38.933 1.00 36.86 87 THR A C 1
ATOM 697 O O . THR A 1 87 ? 9.376 12.606 37.815 1.00 35.16 87 THR A O 1
ATOM 701 N N . THR A 1 88 ? 9.237 12.731 40.060 1.00 30.79 88 THR A N 1
ATOM 702 C CA . THR A 1 88 ? 7.910 13.303 40.073 1.00 33.56 88 THR A CA 1
ATOM 703 C C . THR A 1 88 ? 7.892 14.685 39.408 1.00 29.59 88 THR A C 1
ATOM 704 O O . THR A 1 88 ? 6.977 15.018 38.657 1.00 34.62 88 THR A O 1
ATOM 708 N N . LEU A 1 89 ? 8.921 15.488 39.642 1.00 31.13 89 LEU A N 1
ATOM 709 C CA . LEU A 1 89 ? 8.962 16.824 39.026 1.00 29.17 89 LEU A CA 1
ATOM 710 C C . LEU A 1 89 ? 9.166 16.703 37.518 1.00 32.65 89 LEU A C 1
ATOM 711 O O . LEU A 1 89 ? 8.484 17.350 36.741 1.00 30.49 89 LEU A O 1
ATOM 716 N N . LEU A 1 90 ? 10.108 15.866 37.105 1.00 31.84 90 LEU A N 1
ATOM 717 C CA . LEU A 1 90 ? 10.363 15.688 35.676 1.00 32.16 90 LEU A CA 1
ATOM 718 C C . LEU A 1 90 ? 9.110 15.160 34.978 1.00 35.79 90 LEU A C 1
ATOM 719 O O . LEU A 1 90 ? 8.740 15.636 33.916 1.00 34.39 90 LEU A O 1
ATOM 724 N N . ASP A 1 91 ? 8.435 14.196 35.595 1.00 31.44 91 ASP A N 1
ATOM 725 C CA . ASP A 1 91 ? 7.164 13.713 35.057 1.00 38.60 91 ASP A CA 1
ATOM 726 C C . ASP A 1 91 ? 6.111 14.803 35.000 1.00 36.66 91 ASP A C 1
ATOM 727 O O . ASP A 1 91 ? 5.398 14.897 34.011 1.00 40.13 91 ASP A O 1
ATOM 732 N N . TYR A 1 92 ? 5.988 15.623 36.046 1.00 36.74 92 TYR A N 1
ATOM 733 C CA . TYR A 1 92 ? 5.026 16.724 36.008 1.00 34.60 92 TYR A CA 1
ATOM 734 C C . TYR A 1 92 ? 5.317 17.635 34.827 1.00 43.33 92 TYR A C 1
ATOM 735 O O . TYR A 1 92 ? 4.403 18.099 34.154 1.00 38.68 92 TYR A O 1
ATOM 744 N N . LEU A 1 93 ? 6.595 17.918 34.591 1.00 37.98 93 LEU A N 1
ATOM 745 C CA . LEU A 1 93 ? 6.952 18.853 33.527 1.00 35.39 93 LEU A CA 1
ATOM 746 C C . LEU A 1 93 ? 6.679 18.236 32.166 1.00 36.70 93 LEU A C 1
ATOM 747 O O . LEU A 1 93 ? 6.257 18.918 31.225 1.00 41.55 93 LEU A O 1
ATOM 752 N N . ARG A 1 94 ? 6.939 16.945 32.054 1.00 37.95 94 ARG A N 1
ATOM 753 C CA . ARG A 1 94 ? 6.779 16.258 30.789 1.00 42.05 94 ARG A CA 1
ATOM 754 C C . ARG A 1 94 ? 5.285 16.225 30.447 1.00 55.69 94 ARG A C 1
ATOM 755 O O . ARG A 1 94 ? 4.920 16.376 29.295 1.00 54.56 94 ARG A O 1
ATOM 763 N N . LYS A 1 95 ? 4.428 16.039 31.450 1.00 52.63 95 LYS A N 1
ATOM 764 C CA A LYS A 1 95 ? 2.984 16.012 31.232 0.32 58.34 95 LYS A CA 1
ATOM 765 C CA B LYS A 1 95 ? 2.985 16.014 31.223 0.68 58.31 95 LYS A CA 1
ATOM 766 C C . LYS A 1 95 ? 2.450 17.373 30.847 1.00 60.45 95 LYS A C 1
ATOM 767 O O . LYS A 1 95 ? 1.577 17.498 30.003 1.00 71.00 95 LYS A O 1
ATOM 778 N N . SER A 1 96 ? 2.968 18.384 31.509 1.00 59.30 96 SER A N 1
ATOM 779 C CA . SER A 1 96 ? 2.467 19.734 31.396 1.00 62.87 96 SER A CA 1
ATOM 780 C C . SER A 1 96 ? 2.530 20.227 29.957 1.00 67.57 96 SER A C 1
ATOM 781 O O . SER A 1 96 ? 1.777 21.126 29.568 1.00 75.59 96 SER A O 1
ATOM 784 N N . ARG A 1 97 ? 3.431 19.631 29.177 1.00 68.11 97 ARG A N 1
ATOM 785 C CA . ARG A 1 97 ? 3.518 19.884 27.735 1.00 76.59 97 ARG A CA 1
ATOM 786 C C . ARG A 1 97 ? 2.172 19.664 27.049 1.00 90.31 97 ARG A C 1
ATOM 787 O O . ARG A 1 97 ? 1.486 20.610 26.651 1.00 95.12 97 ARG A O 1
ATOM 795 N N . ILE A 1 98 ? 1.787 18.391 26.962 1.00 90.36 98 ILE A N 1
ATOM 796 C CA . ILE A 1 98 ? 0.687 17.972 26.106 1.00 98.42 98 ILE A CA 1
ATOM 797 C C . ILE A 1 98 ? -0.605 18.800 26.284 1.00 106.52 98 ILE A C 1
ATOM 798 O O . ILE A 1 98 ? -1.181 19.250 25.283 1.00 109.39 98 ILE A O 1
ATOM 803 N N . ALA A 1 99 ? -1.023 19.043 27.532 1.00 106.42 99 ALA A N 1
ATOM 804 C CA . ALA A 1 99 ? -2.204 19.885 27.801 1.00 113.27 99 ALA A CA 1
ATOM 805 C C . ALA A 1 99 ? -3.487 19.342 27.137 1.00 121.13 99 ALA A C 1
ATOM 806 O O . ALA A 1 99 ? -3.983 19.931 26.171 1.00 117.98 99 ALA A O 1
ATOM 808 N N . GLU A 1 100 ? -4.005 18.223 27.663 1.00 126.77 100 GLU A N 1
ATOM 809 C CA . GLU A 1 100 ? -5.103 17.436 27.044 1.00 126.59 100 GLU A CA 1
ATOM 810 C C . GLU A 1 100 ? -4.761 16.776 25.687 1.00 126.37 100 GLU A C 1
ATOM 811 O O . GLU A 1 100 ? -5.554 16.841 24.734 1.00 127.26 100 GLU A O 1
ATOM 817 N N . LYS A 1 101 ? -3.582 16.138 25.644 1.00 123.30 101 LYS A N 1
ATOM 818 C CA . LYS A 1 101 ? -2.993 15.471 24.464 1.00 118.39 101 LYS A CA 1
ATOM 819 C C . LYS A 1 101 ? -2.807 16.359 23.224 1.00 115.70 101 LYS A C 1
ATOM 820 O O . LYS A 1 101 ? -2.402 17.530 23.300 1.00 113.81 101 LYS A O 1
ATOM 826 N N . GLU A 1 102 ? -3.107 15.765 22.077 1.00 112.61 102 GLU A N 1
ATOM 827 C CA . GLU A 1 102 ? -3.152 16.480 20.810 1.00 107.45 102 GLU A CA 1
ATOM 828 C C . GLU A 1 102 ? -4.486 16.178 20.087 1.00 99.00 102 GLU A C 1
ATOM 829 O O . GLU A 1 102 ? -5.285 17.104 19.905 1.00 98.56 102 GLU A O 1
ATOM 835 N N . GLY A 1 103 ? -4.758 14.920 19.692 1.00 87.14 103 GLY A N 1
ATOM 836 C CA . GLY A 1 103 ? -3.879 13.755 19.829 1.00 82.82 103 GLY A CA 1
ATOM 837 C C . GLY A 1 103 ? -3.295 13.499 18.448 1.00 85.10 103 GLY A C 1
ATOM 838 O O . GLY A 1 103 ? -3.801 14.113 17.483 1.00 82.42 103 GLY A O 1
ATOM 839 N N . GLY A 1 104 ? -2.301 12.604 18.287 1.00 86.43 104 GLY A N 1
ATOM 840 C CA . GLY A 1 104 ? -1.750 11.700 19.294 1.00 83.48 104 GLY A CA 1
ATOM 841 C C . GLY A 1 104 ? -0.797 12.071 20.434 1.00 96.24 104 GLY A C 1
ATOM 842 O O . GLY A 1 104 ? -1.130 11.713 21.569 1.00 99.11 104 GLY A O 1
ATOM 843 N N . GLY A 1 105 ? 0.301 12.827 20.228 1.00 98.62 105 GLY A N 1
ATOM 844 C CA . GLY A 1 105 ? 0.535 13.690 19.076 1.00 94.97 105 GLY A CA 1
ATOM 845 C C . GLY A 1 105 ? 1.367 13.546 17.794 1.00 92.65 105 GLY A C 1
ATOM 846 O O . GLY A 1 105 ? 1.122 14.331 16.883 1.00 96.54 105 GLY A O 1
ATOM 847 N N . ILE A 1 106 ? 2.333 12.643 17.637 1.00 94.74 106 ILE A N 1
ATOM 848 C CA . ILE A 1 106 ? 2.937 11.761 18.620 1.00 92.18 106 ILE A CA 1
ATOM 849 C C . ILE A 1 106 ? 4.050 12.452 19.476 1.00 84.84 106 ILE A C 1
ATOM 850 O O . ILE A 1 106 ? 4.245 13.686 19.429 1.00 75.35 106 ILE A O 1
ATOM 855 N N . THR A 1 107 ? 4.748 11.630 20.265 1.00 77.93 107 THR A N 1
ATOM 856 C CA . THR A 1 107 ? 5.912 12.007 21.067 1.00 69.84 107 THR A CA 1
ATOM 857 C C . THR A 1 107 ? 7.013 10.973 20.717 1.00 72.34 107 THR A C 1
ATOM 858 O O . THR A 1 107 ? 6.703 9.854 20.287 1.00 71.19 107 THR A O 1
ATOM 862 N N . GLN A 1 108 ? 8.284 11.363 20.854 1.00 59.72 108 GLN A N 1
ATOM 863 C CA . GLN A 1 108 ? 9.411 10.449 20.772 1.00 44.82 108 GLN A CA 1
ATOM 864 C C . GLN A 1 108 ? 10.389 10.772 21.869 1.00 41.72 108 GLN A C 1
ATOM 865 O O . GLN A 1 108 ? 10.577 11.937 22.190 1.00 51.27 108 GLN A O 1
ATOM 871 N N . HIS A 1 109 ? 11.006 9.744 22.458 1.00 41.15 109 HIS A N 1
ATOM 872 C CA A HIS A 1 109 ? 12.034 9.981 23.461 0.56 37.18 109 HIS A CA 1
ATOM 873 C CA B HIS A 1 109 ? 12.035 9.974 23.476 0.44 37.20 109 HIS A CA 1
ATOM 874 C C . HIS A 1 109 ? 13.367 10.211 22.764 1.00 36.11 109 HIS A C 1
ATOM 875 O O . HIS A 1 109 ? 13.906 9.340 22.116 1.00 37.17 109 HIS A O 1
ATOM 888 N N . VAL A 1 110 ? 13.992 11.655 22.865 1.00 30.78 110 VAL A N 1
ATOM 889 C CA . VAL A 1 110 ? 15.239 11.938 22.199 1.00 27.44 110 VAL A CA 1
ATOM 890 C C . VAL A 1 110 ? 16.228 12.459 23.231 1.00 30.72 110 VAL A C 1
ATOM 891 O O . VAL A 1 110 ? 17.220 13.029 22.870 1.00 25.45 110 VAL A O 1
ATOM 895 N N . GLY A 1 111 ? 15.975 12.187 24.508 1.00 29.74 111 GLY A N 1
ATOM 896 C CA . GLY A 1 111 ? 16.921 12.527 25.560 1.00 28.44 111 GLY A CA 1
ATOM 897 C C . GLY A 1 111 ? 16.675 13.855 26.269 1.00 26.49 111 GLY A C 1
ATOM 898 O O . GLY A 1 111 ? 17.371 14.183 27.237 1.00 26.08 111 GLY A O 1
ATOM 899 N N . ALA A 1 112 ? 15.718 14.629 25.780 1.00 25.61 112 ALA A N 1
ATOM 900 C CA . ALA A 1 112 ? 15.398 15.934 26.366 1.00 25.00 112 ALA A CA 1
ATOM 901 C C . ALA A 1 112 ? 14.044 16.347 25.842 1.00 33.93 112 ALA A C 1
ATOM 902 O O . ALA A 1 112 ? 13.649 15.925 24.748 1.00 30.06 112 ALA A O 1
ATOM 904 N N . PHE A 1 113 ? 13.317 17.166 26.604 1.00 27.59 113 PHE A N 1
ATOM 905 C CA . PHE A 1 113 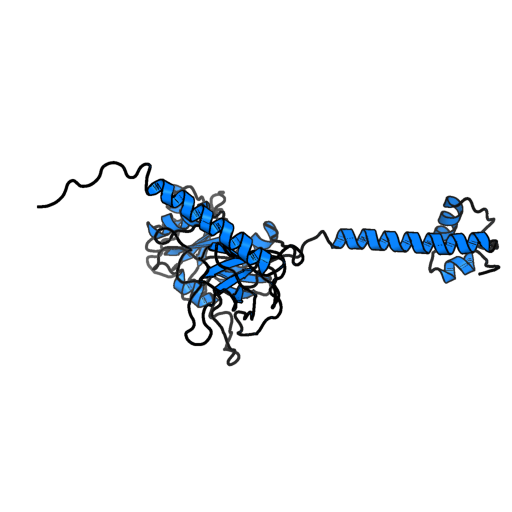? 12.053 17.684 26.109 1.00 25.71 113 PHE A CA 1
ATOM 906 C C . PHE A 1 113 ? 11.971 19.147 26.421 1.00 27.56 113 PHE A C 1
ATOM 907 O O . PHE A 1 113 ? 12.691 19.654 27.279 1.00 27.23 113 PHE A O 1
ATOM 915 N N . GLU A 1 114 ? 11.108 19.854 25.715 1.00 26.32 114 GLU A N 1
ATOM 916 C CA . GLU A 1 114 ? 11.000 21.296 25.926 1.00 25.71 114 GLU A CA 1
ATOM 917 C C . GLU A 1 114 ? 9.726 21.652 26.666 1.00 34.18 114 GLU A C 1
ATOM 918 O O . GLU A 1 114 ? 8.701 21.027 26.450 1.00 34.52 114 GLU A O 1
ATOM 924 N N . VAL A 1 115 ? 9.784 22.673 27.511 1.00 26.97 115 VAL A N 1
ATOM 925 C CA . VAL A 1 115 ? 8.585 23.133 28.191 1.00 30.02 115 VAL A CA 1
ATOM 926 C C . VAL A 1 115 ? 8.433 24.543 27.689 1.00 37.14 115 VAL A C 1
ATOM 927 O O . VAL A 1 115 ? 9.340 25.354 27.829 1.00 32.49 115 VAL A O 1
ATOM 931 N N . LYS A 1 116 ? 7.327 24.804 27.017 1.00 38.50 116 LYS A N 1
ATOM 932 C CA . LYS A 1 116 ? 7.110 26.101 26.410 1.00 44.72 116 LYS A CA 1
ATOM 933 C C . LYS A 1 116 ? 6.330 26.943 27.378 1.00 47.06 116 LYS A C 1
ATOM 934 O O . LYS A 1 116 ? 5.430 26.469 28.067 1.00 59.05 116 LYS A O 1
ATOM 940 N N . THR A 1 117 ? 6.706 28.202 27.442 1.00 48.70 117 T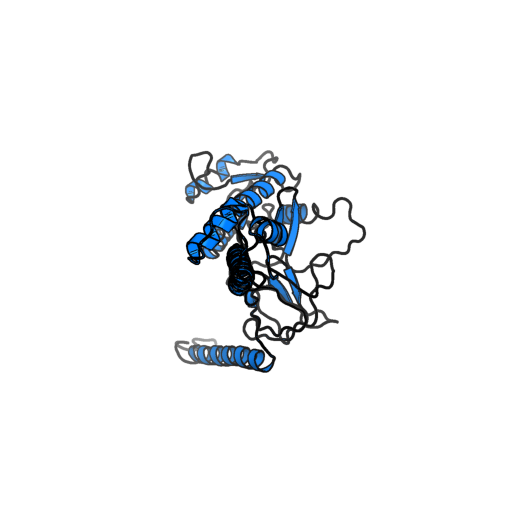HR A N 1
ATOM 941 C CA . THR A 1 117 ? 6.204 29.086 28.462 1.00 49.00 117 THR A CA 1
ATOM 942 C C . THR A 1 117 ? 6.024 30.466 27.802 1.00 49.77 117 THR A C 1
ATOM 943 O O . THR A 1 117 ? 6.736 30.801 26.861 1.00 45.99 117 THR A O 1
ATOM 947 N N 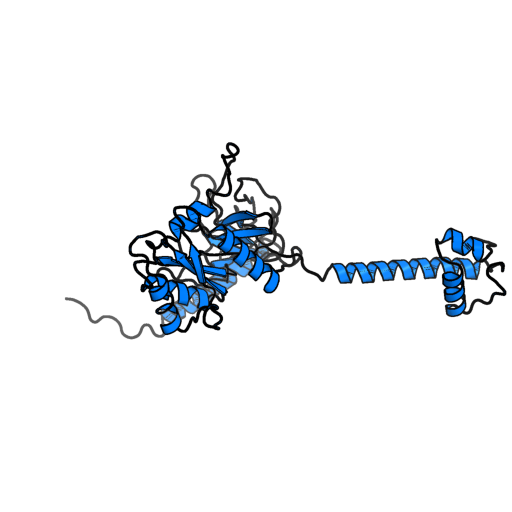. PRO A 1 118 ? 5.042 31.254 28.253 1.00 53.55 118 PRO A N 1
ATOM 948 C CA . PRO A 1 118 ? 4.891 32.607 27.697 1.00 57.50 118 PRO A CA 1
ATOM 949 C C . PRO A 1 118 ? 6.185 33.413 27.738 1.00 53.81 118 PRO A C 1
ATOM 950 O O . PRO A 1 118 ? 6.418 34.255 26.873 1.00 53.80 118 PRO A O 1
ATOM 954 N N . GLN A 1 119 ? 7.010 33.165 28.751 1.00 49.73 119 GLN A N 1
ATOM 955 C CA . GLN A 1 119 ? 8.330 33.803 28.860 1.00 46.84 119 GLN A CA 1
ATOM 956 C C . GLN A 1 119 ? 9.503 33.139 28.113 1.00 48.76 119 GLN A C 1
ATOM 957 O O . GLN A 1 119 ? 10.636 33.620 28.192 1.00 44.07 119 GLN A O 1
ATOM 963 N N . GLY A 1 120 ? 9.254 32.046 27.404 1.00 44.34 120 GLY A N 1
ATOM 964 C CA . GLY A 1 120 ? 10.329 31.342 26.730 1.00 36.27 120 GLY A CA 1
ATOM 965 C C . GLY A 1 120 ? 10.299 29.831 26.943 1.00 36.42 120 GLY A C 1
ATOM 966 O O . GLY A 1 120 ? 9.470 29.281 27.693 1.00 37.52 120 GLY A O 1
ATOM 967 N N . THR A 1 121 ? 11.215 29.158 26.255 1.00 29.86 121 THR A N 1
ATOM 968 C CA . THR A 1 121 ? 11.295 27.707 26.258 1.00 28.31 121 THR A CA 1
ATOM 969 C C . THR A 1 121 ? 12.464 27.262 27.119 1.00 28.00 121 THR A C 1
ATOM 970 O O . THR A 1 121 ? 13.547 27.853 27.082 1.00 29.46 121 THR A O 1
ATOM 974 N N . VAL A 1 122 ? 12.238 26.194 27.880 1.00 28.95 122 VAL A N 1
ATOM 975 C CA . VAL A 1 122 ? 13.272 25.568 28.673 1.00 24.04 122 VAL A CA 1
ATOM 976 C C . VAL A 1 122 ? 13.455 24.132 28.161 1.00 25.07 122 VAL A C 1
ATOM 977 O O . VAL A 1 122 ? 12.466 23.421 27.885 1.00 26.01 122 VAL A O 1
ATOM 981 N N . VAL A 1 123 ? 14.713 23.711 28.017 1.00 24.13 123 VAL A N 1
ATOM 982 C CA . VAL A 1 123 ? 15.033 22.335 27.636 1.00 23.60 123 VAL A CA 1
ATOM 983 C C . VAL A 1 123 ? 15.377 21.558 28.892 1.00 25.21 123 VAL A C 1
ATOM 984 O O . VAL A 1 123 ? 16.292 21.928 29.624 1.00 23.79 123 VAL A O 1
ATOM 988 N N . PHE A 1 124 ? 14.633 20.487 29.155 1.00 25.39 124 PHE A N 1
ATOM 989 C CA . PHE A 1 124 ? 14.942 19.550 30.255 1.00 24.82 124 PHE A CA 1
ATOM 990 C C . PHE A 1 124 ? 15.559 18.257 29.777 1.00 24.18 124 PHE A C 1
ATOM 991 O O . PHE A 1 124 ? 15.014 17.609 28.903 1.00 22.05 124 PHE A O 1
ATOM 999 N N . ILE A 1 125 ? 16.725 17.917 30.325 1.00 21.28 125 ILE A N 1
ATOM 1000 C CA . ILE A 1 125 ? 17.390 16.687 29.997 1.00 24.56 125 ILE A CA 1
ATOM 1001 C C . ILE A 1 125 ? 16.556 15.581 30.603 1.00 33.16 125 ILE A C 1
ATOM 1002 O O . ILE A 1 125 ? 16.092 15.707 31.722 1.00 25.51 125 ILE A O 1
ATOM 1007 N N . ASP A 1 126 ? 16.360 14.491 29.867 1.00 27.19 126 ASP A N 1
ATOM 1008 C CA . ASP A 1 126 ? 15.463 13.446 30.321 1.00 32.04 126 ASP A CA 1
ATOM 1009 C C . ASP A 1 126 ? 16.078 12.117 29.896 1.00 44.23 126 ASP A C 1
ATOM 1010 O O . ASP A 1 126 ? 15.676 11.530 28.899 1.00 43.73 126 ASP A O 1
ATOM 1015 N N . THR A 1 127 ? 17.101 11.685 30.612 1.00 34.29 127 THR A N 1
ATOM 1016 C CA . THR A 1 127 ? 17.825 10.464 30.275 1.00 41.49 127 THR A CA 1
ATOM 1017 C C . THR A 1 127 ? 17.947 9.653 31.580 1.00 50.50 127 THR A C 1
ATOM 1018 O O . THR A 1 127 ? 17.980 10.232 32.669 1.00 52.42 127 THR A O 1
ATOM 1022 N N . PRO A 1 128 ? 18.029 8.319 31.480 1.00 57.77 128 PRO A N 1
ATOM 1023 C CA . PRO A 1 128 ? 18.041 7.468 32.689 1.00 60.66 128 PRO A CA 1
ATOM 1024 C C . PRO A 1 128 ? 19.291 7.570 33.592 1.00 63.44 128 PRO A C 1
ATOM 1025 O O . PRO A 1 128 ? 19.157 7.390 34.808 1.00 75.34 128 PRO A O 1
ATOM 1029 N N . GLY A 1 129 ? 20.464 7.851 33.024 1.00 55.18 129 GLY A N 1
ATOM 1030 C CA . GLY A 1 129 ? 21.681 8.003 33.811 1.00 65.73 129 GLY A CA 1
ATOM 1031 C C . GLY A 1 129 ? 21.982 9.433 34.257 1.00 87.69 129 GLY A C 1
ATOM 1032 O O . GLY A 1 129 ? 21.087 10.282 34.358 1.00 80.36 129 GLY A O 1
ATOM 1033 N N . HIS A 1 130 ? 23.257 9.682 34.556 1.00 92.05 130 HIS A N 1
ATOM 1034 C CA . HIS A 1 130 ? 23.764 11.034 34.781 1.00 92.63 130 HIS A CA 1
ATOM 1035 C C . HIS A 1 130 ? 24.647 11.425 33.588 1.00 93.26 130 HIS A C 1
ATOM 1036 O O . HIS A 1 130 ? 24.398 12.442 32.926 1.00 94.15 130 HIS A O 1
ATOM 1038 N N . GLU A 1 131 ? 25.687 10.620 33.340 1.00 93.61 131 GLU A N 1
ATOM 1039 C CA . GLU A 1 131 ? 26.400 10.593 32.051 1.00 89.74 131 GLU A CA 1
ATOM 1040 C C . GLU A 1 131 ? 27.200 9.277 31.901 1.00 89.44 131 GLU A C 1
ATOM 1041 O O . GLU A 1 131 ? 26.802 8.396 31.132 1.00 74.37 131 GLU A O 1
ATOM 1047 N N . ALA A 1 132 ? 28.296 9.138 32.655 1.00 97.57 132 ALA A N 1
ATOM 1048 C CA . ALA A 1 132 ? 29.200 7.982 32.548 1.00 88.26 132 ALA A CA 1
ATOM 1049 C C . ALA A 1 132 ? 29.975 7.779 33.868 1.00 104.55 132 ALA A C 1
ATOM 1050 O O . ALA A 1 132 ? 29.482 8.151 34.935 1.00 103.66 132 ALA A O 1
ATOM 1052 N N . PHE A 1 133 ? 31.165 7.173 33.803 1.00 114.12 133 PHE A N 1
ATOM 1053 C CA . PHE A 1 133 ? 32.078 7.107 34.959 1.00 114.03 133 PHE A CA 1
ATOM 1054 C C . PHE A 1 133 ? 31.493 6.207 36.070 1.00 110.49 133 PHE A C 1
ATOM 1055 O O . PHE A 1 133 ? 31.000 5.109 35.782 1.00 103.14 133 PHE A O 1
ATOM 1063 N N . THR A 1 134 ? 31.551 6.658 37.325 1.00 110.60 134 THR A N 1
ATOM 1064 C CA . THR A 1 134 ? 30.987 5.909 38.453 1.00 105.00 134 THR A CA 1
ATOM 1065 C C . THR A 1 134 ? 29.465 6.124 38.497 1.00 98.69 134 THR A C 1
ATOM 1066 O O . THR A 1 134 ? 28.887 6.711 37.579 1.00 101.49 134 THR A O 1
ATOM 1070 N N . THR A 1 135 ? 28.818 5.647 39.557 1.00 91.90 135 THR A N 1
ATOM 1071 C CA . THR A 1 135 ? 27.365 5.768 39.686 1.00 86.66 135 THR A CA 1
ATOM 1072 C C . THR A 1 135 ? 26.983 6.834 40.715 1.00 85.43 135 THR A C 1
ATOM 1073 O O . THR A 1 135 ? 27.350 6.694 41.876 1.00 91.76 135 THR A O 1
ATOM 1077 N N . ILE A 1 136 ? 26.278 7.905 40.332 1.00 90.12 136 ILE A N 1
ATOM 1078 C CA . ILE A 1 136 ? 25.906 8.228 38.951 1.00 97.03 136 ILE A CA 1
ATOM 1079 C C . ILE A 1 136 ? 26.655 9.500 38.518 1.00 97.80 136 ILE A C 1
ATOM 1080 O O . ILE A 1 136 ? 26.123 10.614 38.603 1.00 95.06 136 ILE A O 1
ATOM 1085 N N . ARG A 1 137 ? 27.890 9.308 38.045 1.00 94.52 137 ARG A N 1
ATOM 1086 C CA . ARG A 1 137 ? 28.842 10.404 37.824 1.00 98.53 137 ARG A CA 1
ATOM 1087 C C . ARG A 1 137 ? 28.820 10.928 36.380 1.00 103.94 137 ARG A C 1
ATOM 1088 O O . ARG A 1 137 ? 28.020 10.466 35.566 1.00 102.13 137 ARG A O 1
ATOM 1096 N N . GLN A 1 138 ? 29.687 11.896 36.065 1.00 104.95 138 GLN A N 1
ATOM 1097 C CA . GLN A 1 138 ? 29.663 12.525 34.737 1.00 96.39 138 GLN A CA 1
ATOM 1098 C C . GLN A 1 138 ? 30.970 13.13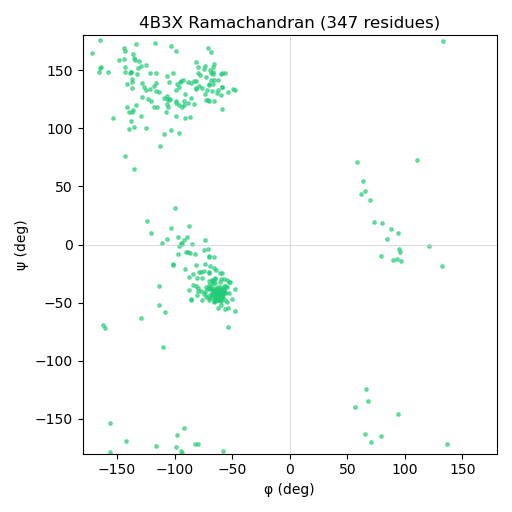8 34.210 1.00 93.08 138 GLN A C 1
ATOM 1099 O O . GLN A 1 138 ? 31.425 14.185 34.683 1.00 92.93 138 GLN A O 1
ATOM 1105 N N . ARG A 1 139 ? 31.556 12.489 33.209 1.00 91.95 139 ARG A N 1
ATOM 1106 C CA . ARG A 1 139 ? 32.369 13.211 32.235 1.00 94.10 139 ARG A CA 1
ATOM 1107 C C . ARG A 1 139 ? 32.062 12.698 30.842 1.00 81.01 139 ARG A C 1
ATOM 1108 O O . ARG A 1 139 ? 32.464 11.591 30.490 1.00 87.21 139 ARG A O 1
ATOM 1116 N N . GLY A 1 140 ? 31.342 13.478 30.049 1.00 71.81 140 GLY A N 1
ATOM 1117 C CA . GLY A 1 140 ? 30.809 14.758 30.456 1.00 74.08 140 GLY A CA 1
ATOM 1118 C C . GLY A 1 140 ? 31.467 15.939 29.785 1.00 64.48 140 GLY A C 1
ATOM 1119 O O . GLY A 1 140 ? 32.238 16.674 30.413 1.00 63.46 140 GLY A O 1
ATOM 1120 N N . ALA A 1 141 ? 31.171 16.122 28.499 1.00 49.66 141 ALA A N 1
ATOM 1121 C CA . ALA A 1 141 ? 31.160 17.473 27.968 1.00 44.65 141 ALA A CA 1
ATOM 1122 C C . ALA A 1 141 ? 29.977 18.116 28.705 1.00 48.52 141 ALA A C 1
ATOM 1123 O O . ALA A 1 141 ? 29.018 17.410 29.069 1.00 43.20 141 ALA A O 1
ATOM 1125 N N . LYS A 1 142 ? 30.050 19.423 28.959 1.00 42.77 142 LYS A N 1
ATOM 1126 C CA . LYS A 1 142 ? 28.992 20.142 29.691 1.00 39.98 142 LYS A CA 1
ATOM 1127 C C . LYS A 1 142 ? 27.705 20.089 28.886 1.00 38.91 142 LYS A C 1
ATOM 1128 O O . LYS A 1 142 ? 27.711 20.365 27.694 1.00 40.50 142 LYS A O 1
ATOM 1134 N N . VAL A 1 143 ? 26.613 19.709 29.522 1.00 31.25 143 VAL A N 1
ATOM 1135 C CA . VAL A 1 143 ? 25.343 19.558 28.851 1.00 34.93 143 VAL A CA 1
ATOM 1136 C C . VAL A 1 143 ? 24.407 20.605 29.399 1.00 33.46 143 VAL A C 1
ATOM 1137 O O . VAL A 1 143 ? 23.789 21.348 28.647 1.00 33.02 143 VAL A O 1
ATOM 1141 N N . ALA A 1 144 ? 24.286 20.652 30.723 1.00 26.74 144 ALA A N 1
ATOM 1142 C CA . ALA A 1 144 ? 23.286 21.501 31.368 1.00 29.85 144 ALA A CA 1
ATOM 1143 C C . ALA A 1 144 ? 23.861 22.850 31.785 1.00 26.61 144 ALA A C 1
ATOM 1144 O O . ALA A 1 144 ? 24.970 22.939 32.317 1.00 27.41 144 ALA A O 1
ATOM 1146 N N . ASP A 1 145 ? 23.064 23.896 31.595 1.00 21.39 145 ASP A N 1
ATOM 1147 C CA . ASP A 1 145 ? 23.398 25.231 32.134 1.00 21.68 145 ASP A CA 1
ATOM 1148 C C . ASP A 1 145 ? 23.040 25.327 33.626 1.00 25.76 145 ASP A C 1
ATOM 1149 O O . ASP A 1 145 ? 23.757 25.920 34.420 1.00 24.81 145 ASP A O 1
ATOM 1154 N N . ILE A 1 146 ? 21.898 24.739 33.973 1.00 19.79 146 ILE A N 1
ATOM 1155 C CA . ILE A 1 146 ? 21.324 24.841 35.306 1.00 20.19 146 ILE A CA 1
ATOM 1156 C C . ILE A 1 146 ? 20.990 23.425 35.852 1.00 19.56 146 ILE A C 1
ATOM 1157 O O . ILE A 1 146 ? 20.434 22.583 35.131 1.00 22.50 146 ILE A O 1
ATOM 1162 N N . ALA A 1 147 ? 21.282 23.218 37.142 1.00 20.88 147 ALA A N 1
ATOM 1163 C CA . ALA A 1 147 ? 20.974 21.976 37.838 1.00 21.80 147 ALA A CA 1
ATOM 1164 C C . ALA A 1 147 ? 19.947 22.294 38.933 1.00 25.74 147 ALA A C 1
ATOM 1165 O O . ALA A 1 147 ? 20.196 23.144 39.806 1.00 25.56 147 ALA A O 1
ATOM 1167 N N . VAL A 1 148 ? 18.767 21.695 38.851 1.00 20.61 148 VAL A N 1
ATOM 1168 C CA . VAL A 1 148 ? 17.790 21.886 39.911 1.00 22.04 148 VAL A CA 1
ATOM 1169 C C . VAL A 1 148 ? 17.993 20.740 40.873 1.00 23.06 148 VAL A C 1
ATOM 1170 O O . VAL A 1 148 ? 17.828 19.570 40.482 1.00 25.02 148 VAL A O 1
ATOM 1174 N N . ILE A 1 149 ? 18.359 21.037 42.120 1.00 19.20 149 ILE A N 1
ATOM 1175 C CA . ILE A 1 149 ? 18.634 20.011 43.126 1.00 23.13 149 ILE A CA 1
ATOM 1176 C C . ILE A 1 149 ? 17.379 19.881 43.993 1.00 22.42 149 ILE A C 1
ATOM 1177 O O . ILE A 1 149 ? 17.025 20.814 44.721 1.00 25.24 149 ILE A O 1
ATOM 1182 N N . VAL A 1 150 ? 16.683 18.761 43.869 1.00 24.47 150 VAL A N 1
ATOM 1183 C CA . VAL A 1 150 ? 15.384 18.590 44.506 1.00 25.53 150 VAL A CA 1
ATOM 1184 C C . VAL A 1 150 ? 15.634 17.853 45.824 1.00 25.85 150 VAL A C 1
ATOM 1185 O O . VAL A 1 150 ? 16.166 16.734 45.856 1.00 25.72 150 VAL A O 1
ATOM 1189 N N . ILE A 1 151 ? 15.255 18.508 46.903 1.00 24.15 151 ILE A N 1
ATOM 1190 C CA . ILE A 1 151 ? 15.470 18.022 48.262 1.00 25.28 151 ILE A CA 1
ATOM 1191 C C . ILE A 1 151 ? 14.106 17.934 48.988 1.00 27.27 151 ILE A C 1
ATOM 1192 O O . ILE A 1 151 ? 13.385 18.906 49.054 1.00 29.00 151 ILE A O 1
ATOM 1197 N N . ALA A 1 152 ? 13.776 16.771 49.531 1.00 31.65 152 ALA A N 1
ATOM 1198 C CA . ALA A 1 152 ? 12.490 16.569 50.207 1.00 35.41 152 ALA A CA 1
ATOM 1199 C C . ALA A 1 152 ? 12.519 17.322 51.537 1.00 35.83 152 ALA A C 1
ATOM 1200 O O . ALA A 1 152 ? 13.484 17.236 52.287 1.00 33.42 152 ALA A O 1
ATOM 1202 N N . ALA A 1 153 ? 11.467 18.070 51.814 1.00 37.74 153 ALA A N 1
ATOM 1203 C CA . ALA A 1 153 ? 11.429 18.865 53.038 1.00 30.73 153 ALA A CA 1
ATOM 1204 C C . ALA A 1 153 ? 11.434 18.008 54.326 1.00 38.90 153 ALA A C 1
ATOM 1205 O O . ALA A 1 153 ? 11.830 18.497 55.386 1.00 38.83 153 ALA A O 1
ATOM 1207 N N . ASP A 1 154 ? 11.031 16.739 54.241 1.00 37.49 154 ASP A N 1
ATOM 1208 C CA . ASP A 1 154 ? 10.965 15.906 55.446 1.00 44.34 154 ASP A CA 1
ATOM 1209 C C . ASP A 1 154 ? 12.305 15.235 55.784 1.00 50.20 154 ASP A C 1
ATOM 1210 O O . ASP A 1 154 ? 12.782 15.312 56.919 1.00 53.84 154 ASP A O 1
ATOM 1215 N N . ASP A 1 155 ? 12.934 14.647 54.776 1.00 38.70 155 ASP A N 1
ATOM 1216 C CA . ASP A 1 155 ? 14.148 13.859 54.930 1.00 36.77 155 ASP A CA 1
ATOM 1217 C C . ASP A 1 155 ? 15.377 14.793 55.047 1.00 37.23 155 ASP A C 1
ATOM 1218 O O . ASP A 1 155 ? 16.341 14.517 55.757 1.00 36.22 155 ASP A O 1
ATOM 1223 N N . GLY A 1 156 ? 15.359 15.887 54.288 1.00 36.68 156 GLY A N 1
ATOM 1224 C CA . GLY A 1 156 ? 16.485 16.806 54.241 1.00 30.91 156 GLY A CA 1
ATOM 1225 C C . GLY A 1 156 ? 17.630 16.337 53.343 1.00 31.14 156 GLY A C 1
ATOM 1226 O O . GLY A 1 156 ? 17.481 15.406 52.544 1.00 31.22 156 GLY A O 1
ATOM 1227 N N . ILE A 1 157 ? 18.792 16.961 53.495 1.00 29.24 157 ILE A N 1
ATOM 1228 C CA . ILE A 1 157 ? 19.928 16.667 52.628 1.00 30.82 157 ILE A CA 1
ATOM 1229 C C . ILE A 1 157 ? 20.517 15.280 52.922 1.00 39.81 157 ILE A C 1
ATOM 1230 O O . ILE A 1 157 ? 20.881 14.994 54.033 1.00 31.63 157 ILE A O 1
ATOM 1235 N N . MET A 1 158 ? 20.599 14.423 51.909 1.00 28.66 158 MET A N 1
ATOM 1236 C CA . MET A 1 158 ? 21.153 13.076 52.083 1.00 28.38 158 MET A CA 1
ATOM 1237 C C . MET A 1 158 ? 22.416 12.916 51.232 1.00 29.54 158 MET A C 1
ATOM 1238 O O . MET A 1 158 ? 22.722 13.792 50.399 1.00 27.70 158 MET A O 1
ATOM 1243 N N . PRO A 1 159 ? 23.131 11.783 51.367 1.00 26.84 159 PRO A N 1
ATOM 1244 C CA . PRO A 1 159 ? 24.300 11.541 50.498 1.00 28.56 159 PRO A CA 1
ATOM 1245 C C . PRO A 1 159 ? 24.055 11.609 48.982 1.00 26.73 159 PRO A C 1
ATOM 1246 O O . PRO A 1 159 ? 24.954 12.126 48.317 1.00 29.14 159 PRO A O 1
ATOM 1250 N N . GLN A 1 160 ? 22.904 11.183 48.449 1.00 22.55 160 GLN A N 1
ATOM 1251 C CA . GLN A 1 160 ? 22.634 11.368 47.011 1.00 22.66 160 GLN A CA 1
ATOM 1252 C C . GLN A 1 160 ? 22.490 12.855 46.673 1.00 27.50 160 GLN A C 1
ATOM 1253 O O . GLN A 1 160 ? 22.770 13.270 45.557 1.00 24.50 160 GLN A O 1
ATOM 1259 N N . THR A 1 161 ? 22.006 13.630 47.637 1.00 22.54 161 THR A N 1
ATOM 1260 C CA . THR A 1 161 ? 21.875 15.098 47.450 1.00 22.86 161 THR A CA 1
ATOM 1261 C C . THR A 1 161 ? 23.246 15.712 47.307 1.00 26.64 161 THR A C 1
ATOM 1262 O O . THR A 1 161 ? 23.509 16.544 46.431 1.00 26.46 161 THR A O 1
ATOM 1266 N N . GLU A 1 162 ? 24.114 15.342 48.220 1.00 25.80 162 GLU A N 1
ATOM 1267 C CA . GLU A 1 162 ? 25.464 15.874 48.260 1.00 26.78 162 GLU A CA 1
ATOM 1268 C C . GLU A 1 162 ? 26.209 15.475 47.015 1.00 28.28 162 GLU A C 1
ATOM 1269 O O . GLU A 1 162 ? 26.998 16.271 46.473 1.00 27.15 162 GLU A O 1
ATOM 1275 N N . GLU A 1 163 ? 25.977 14.245 46.551 1.00 26.79 163 GLU A N 1
ATOM 1276 C CA . GLU A 1 163 ? 26.600 13.801 45.293 1.00 24.48 163 GLU A CA 1
ATOM 1277 C C . GLU A 1 163 ? 26.083 14.630 44.134 1.00 24.52 163 GLU A C 1
ATOM 1278 O O . GLU A 1 163 ? 26.839 14.990 43.231 1.00 27.02 163 GLU A O 1
ATOM 1284 N N . ALA A 1 164 ? 24.783 14.904 44.123 1.00 23.74 164 ALA A N 1
ATOM 1285 C CA . ALA A 1 164 ? 24.201 15.656 43.029 1.00 27.68 164 ALA A CA 1
ATOM 1286 C C . ALA A 1 164 ? 24.799 17.073 43.017 1.00 29.01 164 ALA A C 1
ATOM 1287 O O . ALA A 1 164 ? 25.158 17.602 41.966 1.00 25.01 164 ALA A O 1
ATOM 1289 N N . ILE A 1 165 ? 24.944 17.667 44.201 1.00 26.27 165 ILE A N 1
ATOM 1290 C CA . ILE A 1 165 ? 25.481 19.004 44.295 1.00 29.21 165 ILE A CA 1
ATOM 1291 C C . ILE A 1 165 ? 26.935 19.036 43.806 1.00 28.12 165 ILE A C 1
ATOM 1292 O O . ILE A 1 165 ? 27.344 19.903 43.030 1.00 26.99 165 ILE A O 1
ATOM 1297 N N . ALA A 1 166 ? 27.721 18.067 44.232 1.00 26.35 166 ALA A N 1
ATOM 1298 C CA . ALA A 1 166 ? 29.124 18.030 43.830 1.00 30.42 166 ALA A CA 1
ATOM 1299 C C . ALA A 1 166 ? 29.250 17.840 42.322 1.00 31.41 166 ALA A C 1
ATOM 1300 O O . ALA A 1 166 ? 30.128 18.420 41.701 1.00 29.85 166 ALA A O 1
ATOM 1302 N N . HIS A 1 167 ? 28.426 16.969 41.750 1.00 28.09 167 HIS A N 1
ATOM 1303 C CA . HIS A 1 167 ? 28.455 16.706 40.301 1.00 31.62 167 HIS A CA 1
ATOM 1304 C C . HIS A 1 167 ? 28.088 17.960 39.518 1.00 36.14 167 HIS A C 1
ATOM 1305 O O . HIS A 1 167 ? 28.777 18.341 38.557 1.00 32.07 167 HIS A O 1
ATOM 1312 N N . ALA A 1 168 ? 27.002 18.611 39.926 1.00 27.73 168 ALA A N 1
ATOM 1313 C CA . ALA A 1 168 ? 26.573 19.838 39.269 1.00 31.10 168 ALA A CA 1
ATOM 1314 C C . ALA A 1 168 ? 27.666 20.926 39.339 1.00 33.72 168 ALA A C 1
ATOM 1315 O O . ALA A 1 168 ? 27.987 21.577 38.347 1.00 31.11 168 ALA A O 1
ATOM 1317 N N . LYS A 1 169 ? 28.268 21.110 40.489 1.00 31.02 169 LYS A N 1
ATOM 1318 C CA . LYS A 1 169 ? 29.336 22.086 40.594 1.00 32.31 169 LYS A CA 1
ATOM 1319 C C . LYS A 1 169 ? 30.513 21.689 39.713 1.00 35.60 169 LYS A C 1
ATOM 1320 O O . LYS A 1 169 ? 31.092 22.523 38.999 1.00 40.47 169 LYS A O 1
ATOM 1326 N N . ALA A 1 170 ? 30.870 20.418 39.736 1.00 39.95 170 ALA A N 1
ATOM 1327 C CA . ALA A 1 170 ? 31.974 19.970 38.923 1.00 39.77 170 ALA A CA 1
ATOM 1328 C C . ALA A 1 170 ? 31.707 20.256 37.440 1.00 40.51 170 ALA A C 1
ATOM 1329 O O . ALA A 1 170 ? 32.612 20.668 36.727 1.00 39.46 170 ALA A O 1
ATOM 1331 N N . ALA A 1 171 ? 30.474 20.009 36.990 1.00 33.34 171 ALA A N 1
ATOM 1332 C CA . ALA A 1 171 ? 30.061 20.247 35.600 1.00 33.12 171 ALA A CA 1
ATOM 1333 C C . ALA A 1 171 ? 29.863 21.715 35.249 1.00 40.72 171 ALA A C 1
ATOM 1334 O O . ALA A 1 171 ? 29.543 22.029 34.103 1.00 39.33 171 ALA A O 1
ATOM 1336 N N . GLY A 1 172 ? 29.989 22.613 36.225 1.00 35.70 172 GLY A N 1
ATOM 1337 C CA . GLY A 1 172 ? 29.846 24.039 35.956 1.00 39.24 172 GLY A CA 1
ATOM 1338 C C . GLY A 1 172 ? 28.409 24.550 35.850 1.00 38.48 172 GLY A C 1
ATOM 1339 O O . GLY A 1 172 ? 28.173 25.639 35.328 1.00 33.42 172 GLY A O 1
ATOM 1340 N N . ALA A 1 173 ? 27.444 23.796 36.370 1.00 27.63 173 ALA A N 1
ATOM 1341 C CA . ALA A 1 173 ? 26.048 24.227 36.327 1.00 29.83 173 ALA A CA 1
ATOM 1342 C C . ALA A 1 173 ? 25.753 25.247 37.425 1.00 31.49 173 ALA A C 1
ATOM 1343 O O . ALA A 1 173 ? 26.351 25.198 38.497 1.00 33.72 173 ALA A O 1
ATOM 1345 N N . LYS A 1 174 ? 24.842 26.171 37.142 1.00 23.50 174 LYS A N 1
ATOM 1346 C CA . LYS A 1 174 ? 24.268 27.041 38.162 1.00 28.63 174 LYS A CA 1
ATOM 1347 C C . LYS A 1 174 ? 23.237 26.256 38.975 1.00 34.92 174 LYS A C 1
ATOM 1348 O O . LYS A 1 174 ? 22.420 25.586 38.415 1.00 25.51 174 LYS A O 1
ATOM 1354 N N . LEU A 1 175 ? 23.244 26.354 40.295 1.00 23.08 175 LEU A N 1
ATOM 1355 C CA . LEU A 1 175 ? 22.346 25.525 41.095 1.00 24.71 175 LEU A CA 1
ATOM 1356 C C . LEU A 1 175 ? 21.089 26.271 41.491 1.00 30.43 175 LEU A C 1
ATOM 1357 O O . LEU A 1 175 ? 21.125 27.468 41.817 1.00 26.52 175 LEU A O 1
ATOM 1362 N N . ILE A 1 176 ? 19.972 25.569 41.405 1.00 23.77 176 ILE A N 1
ATOM 1363 C CA . ILE A 1 176 ? 18.726 25.988 42.043 1.00 27.54 176 ILE A CA 1
ATOM 1364 C C . ILE A 1 176 ? 18.298 24.891 43.013 1.00 30.27 176 ILE A C 1
ATOM 1365 O O . ILE A 1 176 ? 18.145 23.735 42.617 1.00 24.90 176 ILE A O 1
ATOM 1370 N N . PHE A 1 177 ? 18.119 25.235 44.288 1.00 20.96 177 PHE A N 1
ATOM 1371 C CA . PHE A 1 177 ? 17.674 24.252 45.261 1.00 23.20 177 PHE A CA 1
ATOM 1372 C C . PHE A 1 177 ? 16.142 24.293 45.326 1.00 28.38 177 PHE A C 1
ATOM 1373 O O . PHE A 1 177 ? 15.558 25.327 45.596 1.00 31.44 177 PHE A O 1
ATOM 1381 N N . ALA A 1 178 ? 15.499 23.174 45.026 1.00 24.01 178 ALA A N 1
ATOM 1382 C CA . ALA A 1 178 ? 14.036 23.092 45.078 1.00 21.88 178 ALA A CA 1
ATOM 1383 C C . ALA A 1 178 ? 13.669 22.254 46.276 1.00 31.63 178 ALA A C 1
ATOM 1384 O O . ALA A 1 178 ? 13.959 21.057 46.327 1.00 28.78 178 ALA A O 1
ATOM 1386 N N . ILE A 1 179 ? 13.029 22.880 47.248 1.00 28.96 179 ILE A N 1
ATOM 1387 C CA . ILE A 1 179 ? 12.653 22.162 48.463 1.00 28.51 179 ILE A CA 1
ATOM 1388 C C . ILE A 1 179 ? 11.273 21.623 48.223 1.00 32.25 179 ILE A C 1
ATOM 1389 O O . ILE A 1 179 ? 10.307 22.377 48.127 1.00 33.44 179 ILE A O 1
ATOM 1394 N N . ASN A 1 180 ? 11.202 20.304 48.069 1.00 30.76 180 ASN A N 1
ATOM 1395 C CA . ASN A 1 180 ? 9.986 19.650 47.654 1.00 30.22 180 ASN A CA 1
ATOM 1396 C C . ASN A 1 180 ? 9.220 19.050 48.872 1.00 31.87 180 ASN A C 1
ATOM 1397 O O . ASN A 1 180 ? 9.773 18.923 49.965 1.00 31.80 180 ASN A O 1
ATOM 1402 N N . LYS A 1 181 ? 7.956 18.684 48.618 1.00 37.31 181 LYS A N 1
ATOM 1403 C CA . LYS A 1 181 ? 7.090 17.974 49.561 1.00 48.11 181 LYS A CA 1
ATOM 1404 C C . LYS A 1 181 ? 6.730 18.897 50.693 1.00 47.86 181 LYS A C 1
ATOM 1405 O O . LYS A 1 181 ? 6.663 18.479 51.845 1.00 49.35 181 LYS A O 1
ATOM 1411 N N . ILE A 1 182 ? 6.510 20.159 50.359 1.00 46.75 182 ILE A N 1
ATOM 1412 C CA . ILE A 1 182 ? 6.354 21.174 51.392 1.00 47.91 182 ILE A CA 1
ATOM 1413 C C . ILE A 1 182 ? 5.007 21.055 52.100 1.00 60.28 182 ILE A C 1
ATOM 1414 O O . ILE A 1 182 ? 4.829 21.598 53.191 1.00 63.49 182 ILE A O 1
ATOM 1419 N N . ASP A 1 183 ? 4.082 20.326 51.479 1.00 65.82 183 ASP A N 1
ATOM 1420 C CA . ASP A 1 183 ? 2.742 20.132 52.018 1.00 65.29 183 ASP A CA 1
ATOM 1421 C C . ASP A 1 183 ? 2.675 19.053 53.080 1.00 68.56 183 ASP A C 1
ATOM 1422 O O . ASP A 1 183 ? 1.707 18.991 53.838 1.00 77.25 183 ASP A O 1
ATOM 1427 N N . LEU A 1 184 ? 3.686 18.192 53.129 1.00 64.46 184 LEU A N 1
ATOM 1428 C CA . LEU A 1 184 ? 3.689 17.116 54.106 1.00 57.79 184 LEU A CA 1
ATOM 1429 C C . LEU A 1 184 ? 3.638 17.668 55.534 1.00 64.79 184 LEU A C 1
ATOM 1430 O O . LEU A 1 184 ? 4.180 18.741 55.818 1.00 57.58 184 LEU A O 1
ATOM 1435 N N . PRO A 1 185 ? 2.973 16.929 56.438 1.00 64.02 185 PRO A N 1
ATOM 1436 C CA . PRO A 1 185 ? 2.888 17.377 57.830 1.00 63.43 185 PRO A CA 1
ATOM 1437 C C . PRO A 1 185 ? 4.276 17.516 58.436 1.00 59.13 185 PRO A C 1
ATOM 1438 O O . PRO A 1 185 ? 4.541 18.498 59.141 1.00 60.50 185 PRO A O 1
ATOM 1442 N N . GLN A 1 186 ? 5.159 16.566 58.139 1.00 59.47 186 GLN A N 1
ATOM 1443 C CA . GLN A 1 186 ? 6.505 16.592 58.696 1.00 57.82 186 GLN A CA 1
ATOM 1444 C C . GLN A 1 186 ? 7.503 17.416 57.864 1.00 56.57 186 GLN A C 1
ATOM 1445 O O . GLN A 1 186 ? 8.721 17.317 58.047 1.00 51.80 186 GLN A O 1
ATOM 1451 N N . ALA A 1 187 ? 6.984 18.242 56.968 1.00 45.55 187 ALA A N 1
ATOM 1452 C CA . ALA A 1 187 ? 7.840 19.124 56.167 1.00 51.26 187 ALA A CA 1
ATOM 1453 C C . ALA A 1 187 ? 8.590 20.085 57.062 1.00 53.54 187 ALA A C 1
ATOM 1454 O O . ALA A 1 187 ? 8.004 20.720 57.930 1.00 55.70 187 ALA A O 1
ATOM 1456 N N . ASP A 1 188 ? 9.890 20.205 56.829 1.00 50.53 188 ASP A N 1
ATOM 1457 C CA . ASP A 1 188 ? 10.748 21.058 57.639 1.00 47.11 188 ASP A CA 1
ATOM 1458 C C . ASP A 1 188 ? 11.690 21.893 56.755 1.00 38.75 188 ASP A C 1
ATOM 1459 O O . ASP A 1 188 ? 12.918 21.730 56.820 1.00 39.22 188 ASP A O 1
ATOM 1464 N N . PRO A 1 189 ? 11.120 22.805 55.954 1.00 41.76 189 PRO A N 1
ATOM 1465 C CA . PRO A 1 189 ? 11.987 23.551 55.029 1.00 42.09 189 PRO A CA 1
ATOM 1466 C C . PRO A 1 189 ? 13.041 24.332 55.771 1.00 46.70 189 PRO A C 1
ATOM 1467 O O . PRO A 1 189 ? 14.137 24.513 55.255 1.00 32.10 189 PRO A O 1
ATOM 1471 N N . GLU A 1 190 ? 12.768 24.761 56.997 1.00 40.89 190 GLU A N 1
ATOM 1472 C CA . GLU A 1 190 ? 13.767 25.562 57.677 1.00 42.93 190 GLU A CA 1
ATOM 1473 C C . GLU A 1 190 ? 14.981 24.719 58.015 1.00 35.05 190 GLU A C 1
ATOM 1474 O O . GLU A 1 190 ? 16.109 25.199 57.958 1.00 38.74 190 GLU A O 1
ATOM 1480 N N . LYS A 1 191 ? 14.770 23.464 58.356 1.00 36.87 191 LYS A N 1
ATOM 1481 C CA . LYS A 1 191 ? 15.888 22.556 58.601 1.00 42.98 191 LYS A CA 1
ATOM 1482 C C . LYS A 1 191 ? 16.762 22.379 57.336 1.00 32.85 191 LYS A C 1
ATOM 1483 O O . LYS A 1 191 ? 18.015 22.400 57.392 1.00 31.28 191 LYS A O 1
ATOM 1489 N N . VAL A 1 192 ? 16.110 22.206 56.209 1.00 32.16 192 VAL A N 1
ATOM 1490 C CA . VAL A 1 192 ? 16.850 22.074 54.930 1.00 28.66 192 VAL A CA 1
ATOM 1491 C C . VAL A 1 192 ? 17.675 23.328 54.680 1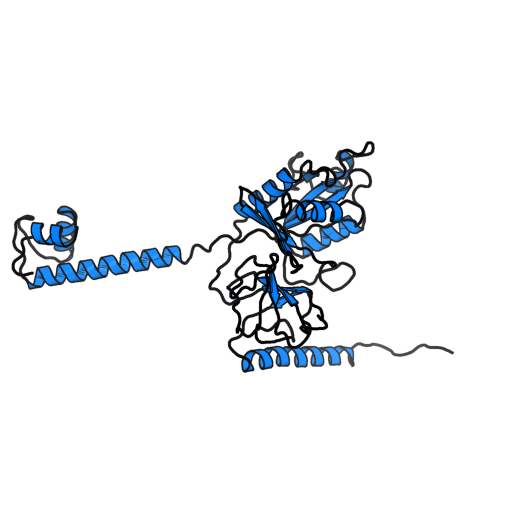.00 33.28 192 VAL A C 1
ATOM 1492 O O . VAL A 1 192 ? 18.863 23.273 54.307 1.00 27.23 192 VAL A O 1
ATOM 1496 N N . LYS A 1 193 ? 17.090 24.491 54.960 1.00 32.48 193 LYS A N 1
ATOM 1497 C CA . LYS A 1 193 ? 17.863 25.701 54.810 1.00 28.04 193 LYS A CA 1
ATOM 1498 C C . LYS A 1 193 ? 19.080 25.714 55.709 1.00 29.42 193 LYS A C 1
ATOM 1499 O O . LYS A 1 193 ? 20.153 26.139 55.275 1.00 32.59 193 LYS A O 1
ATOM 1505 N N . ARG A 1 194 ? 18.951 25.227 56.948 1.00 31.03 194 ARG A N 1
ATOM 1506 C CA A ARG A 1 194 ? 20.093 25.161 57.850 0.34 34.53 194 ARG A CA 1
ATOM 1507 C CA B ARG A 1 194 ? 20.094 25.159 57.844 0.66 34.52 194 ARG A CA 1
ATOM 1508 C C . ARG A 1 194 ? 21.135 24.197 57.309 1.00 31.43 194 ARG A C 1
ATOM 1509 O O . ARG A 1 194 ? 22.351 24.485 57.313 1.00 28.88 194 ARG A O 1
ATOM 1524 N N . GLN A 1 195 ? 20.665 23.048 56.836 1.00 27.86 195 GLN A N 1
ATOM 1525 C CA . GLN A 1 195 ? 21.576 22.122 56.198 1.00 30.89 195 GLN A CA 1
ATOM 1526 C C . GLN A 1 195 ? 22.271 22.737 54.971 1.00 29.32 195 GLN A C 1
ATOM 1527 O O . GLN A 1 195 ? 23.481 22.509 54.753 1.00 33.12 195 GLN A O 1
ATOM 1533 N N . LEU A 1 196 ? 21.544 23.497 54.149 1.00 29.29 196 LEU A N 1
ATOM 1534 C CA . LEU A 1 196 ? 22.226 24.195 53.045 1.00 27.06 196 LEU A CA 1
ATOM 1535 C C . LEU A 1 196 ? 23.316 25.125 53.568 1.00 32.91 196 LEU A C 1
ATOM 1536 O O . LEU A 1 196 ? 24.434 25.209 53.011 1.00 27.31 196 LEU A O 1
ATOM 1541 N N . MET A 1 197 ? 23.000 25.869 54.628 1.00 29.74 197 MET A N 1
ATOM 1542 C CA . MET A 1 197 ? 23.954 26.850 55.111 1.00 30.36 197 MET A CA 1
ATOM 1543 C C . MET A 1 197 ? 25.178 26.181 55.716 1.00 34.37 197 MET A C 1
ATOM 1544 O O . MET A 1 197 ? 26.300 26.663 55.519 1.00 36.68 197 MET A O 1
ATOM 1549 N N . GLU A 1 198 ? 24.974 25.067 56.428 1.00 31.52 198 GLU A N 1
ATOM 1550 C CA . GLU A 1 198 ? 26.096 24.298 56.971 1.00 40.79 198 GLU A CA 1
ATOM 1551 C C . GLU A 1 198 ? 27.061 23.935 55.858 1.00 39.24 198 GLU A C 1
ATOM 1552 O O . GLU A 1 198 ? 28.256 23.771 56.087 1.00 36.36 198 GLU A O 1
ATOM 1558 N N . ARG A 1 199 ? 26.532 23.759 54.654 1.00 30.92 199 ARG A N 1
ATOM 1559 C CA . ARG A 1 199 ? 27.335 23.293 53.521 1.00 34.38 199 ARG A CA 1
ATOM 1560 C C . ARG A 1 199 ? 27.824 24.428 52.643 1.00 38.38 199 ARG A C 1
ATOM 1561 O O . ARG A 1 199 ? 28.408 24.186 51.578 1.00 32.46 199 ARG A O 1
ATOM 1569 N N . GLY A 1 200 ? 27.578 25.662 53.081 1.00 41.26 200 GLY A N 1
ATOM 1570 C CA . GLY A 1 200 ? 28.080 26.843 52.389 1.00 35.31 200 GLY A CA 1
ATOM 1571 C C . GLY A 1 200 ? 27.125 27.457 51.392 1.00 33.40 200 GLY A C 1
ATOM 1572 O O . GLY A 1 200 ? 27.507 28.292 50.582 1.00 40.90 200 GLY A O 1
ATOM 1573 N N . PHE A 1 201 ? 25.882 27.008 51.387 1.00 31.72 201 PHE A N 1
ATOM 1574 C CA . PHE A 1 201 ? 24.931 27.543 50.427 1.00 28.45 201 PHE A CA 1
ATOM 1575 C C . PHE A 1 201 ? 23.956 28.385 51.224 1.00 31.24 201 PHE A C 1
ATOM 1576 O O . PHE A 1 201 ? 22.994 27.878 51.770 1.00 29.11 201 PHE A O 1
ATOM 1584 N N . VAL A 1 202 ? 24.192 29.681 51.308 1.00 34.79 202 VAL A N 1
ATOM 1585 C CA . VAL A 1 202 ? 23.326 30.487 52.151 1.00 26.78 202 VAL A CA 1
ATOM 1586 C C . VAL A 1 202 ? 22.183 31.024 51.316 1.00 22.71 202 VAL A C 1
ATOM 1587 O O . VAL A 1 202 ? 22.400 31.727 50.353 1.00 27.50 202 VAL A O 1
ATOM 1591 N N . PRO A 1 203 ? 20.949 30.745 51.720 1.00 23.12 203 PRO A N 1
ATOM 1592 C CA . PRO A 1 203 ? 19.825 31.232 50.926 1.00 24.69 203 PRO A CA 1
ATOM 1593 C C . PRO A 1 203 ? 19.771 32.764 50.749 1.00 33.35 203 PRO A C 1
ATOM 1594 O O . PRO A 1 203 ? 20.215 33.531 51.632 1.00 27.79 203 PRO A O 1
ATOM 1598 N N . GLU A 1 204 ? 19.260 33.224 49.606 1.00 27.71 204 GLU A N 1
ATOM 1599 C CA . GLU A 1 204 ? 19.113 34.675 49.373 1.00 32.97 204 GLU A CA 1
ATOM 1600 C C . GLU A 1 204 ? 18.357 35.382 50.500 1.00 33.87 204 GLU A C 1
ATOM 1601 O O . GLU A 1 204 ? 18.616 36.547 50.788 1.00 32.90 204 GLU A O 1
ATOM 1607 N N . GLU A 1 205 ? 17.417 34.665 51.109 1.00 30.39 205 GLU A N 1
ATOM 1608 C CA . GLU A 1 205 ? 16.628 35.122 52.272 1.00 34.49 205 GLU A CA 1
ATOM 1609 C C . GLU A 1 205 ? 17.467 35.743 53.375 1.00 29.40 205 GLU A C 1
ATOM 1610 O O . GLU A 1 205 ? 17.039 36.652 54.108 1.00 32.27 205 GLU A O 1
ATOM 1616 N N . TYR A 1 206 ? 18.620 35.141 53.578 1.00 28.32 206 TYR A N 1
ATOM 1617 C CA . TYR A 1 206 ? 19.492 35.487 54.655 1.00 29.25 206 TYR A CA 1
ATOM 1618 C C . TYR A 1 206 ? 20.642 36.316 54.144 1.00 30.62 206 TYR A C 1
ATOM 1619 O O . TYR A 1 206 ? 21.626 36.517 54.834 1.00 28.24 206 TYR A O 1
ATOM 1628 N N . GLY A 1 207 ? 20.516 36.814 52.925 1.00 23.48 207 GLY A N 1
ATOM 1629 C CA . GLY A 1 207 ? 21.552 37.674 52.365 1.00 26.84 207 GLY A CA 1
ATOM 1630 C C . GLY A 1 207 ? 22.655 36.905 51.651 1.00 35.09 207 GLY A C 1
ATOM 1631 O O . GLY A 1 207 ? 23.714 37.448 51.342 1.00 32.30 207 GLY A O 1
ATOM 1632 N N . GLY A 1 208 ? 22.440 35.632 51.369 1.00 32.14 208 GLY A N 1
ATOM 1633 C CA . GLY A 1 208 ? 23.483 34.891 50.657 1.00 27.24 208 GLY A CA 1
ATOM 1634 C C . GLY A 1 208 ? 23.153 34.842 49.183 1.00 31.94 208 GLY A C 1
ATOM 1635 O O . GLY A 1 208 ? 22.259 35.525 48.737 1.00 29.72 208 GLY A O 1
ATOM 1636 N N . ASP A 1 209 ? 23.798 33.944 48.449 1.00 27.12 209 ASP A N 1
ATOM 1637 C CA . ASP A 1 209 ? 23.537 33.841 47.026 1.00 32.95 209 ASP A CA 1
ATOM 1638 C C . ASP A 1 209 ? 22.807 32.557 46.551 1.00 38.29 209 ASP A C 1
ATOM 1639 O O . ASP A 1 209 ? 22.565 32.420 45.353 1.00 35.29 209 ASP A O 1
ATOM 1644 N N . ALA A 1 210 ? 22.432 31.638 47.453 1.00 30.88 210 ALA A N 1
ATOM 1645 C CA . ALA A 1 210 ? 21.838 30.367 46.992 1.00 29.95 210 ALA A CA 1
ATOM 1646 C C . ALA A 1 210 ? 20.380 30.578 46.684 1.00 31.78 210 ALA A C 1
ATOM 1647 O O . ALA A 1 210 ? 19.643 31.220 47.473 1.00 29.97 210 ALA A O 1
ATOM 1649 N N . ILE A 1 211 ? 19.952 30.071 45.532 1.00 23.39 211 ILE A N 1
ATOM 1650 C CA . ILE A 1 211 ? 18.558 30.190 45.118 1.00 27.07 211 ILE A CA 1
ATOM 1651 C C . ILE A 1 211 ? 17.766 28.999 45.664 1.00 33.88 211 ILE A C 1
ATOM 1652 O O . ILE A 1 211 ? 18.056 27.838 45.342 1.00 25.72 211 ILE A O 1
ATOM 1657 N N . VAL A 1 212 ? 16.734 29.283 46.455 1.00 28.70 212 VAL A N 1
ATOM 1658 C CA . VAL A 1 212 ? 15.957 28.240 47.111 1.00 26.85 212 VAL A CA 1
ATOM 1659 C C . VAL A 1 212 ? 14.487 28.489 46.812 1.00 39.61 212 VAL A C 1
ATOM 1660 O O . VAL A 1 212 ? 13.978 29.580 47.002 1.00 41.58 212 VAL A O 1
ATOM 1664 N N . ILE A 1 213 ? 13.815 27.474 46.311 1.00 28.22 213 ILE A N 1
ATOM 1665 C CA . ILE A 1 213 ? 12.437 27.603 45.819 1.00 27.42 213 ILE A CA 1
ATOM 1666 C C . ILE A 1 213 ? 11.635 26.443 46.385 1.00 37.77 213 ILE A C 1
ATOM 1667 O O . ILE A 1 213 ? 11.976 25.294 46.155 1.00 33.27 213 ILE A O 1
ATOM 1672 N N . PRO A 1 214 ? 10.578 26.735 47.154 1.00 33.11 214 PRO A N 1
ATOM 1673 C CA . PRO A 1 214 ? 9.715 25.678 47.677 1.00 35.60 214 PRO A CA 1
ATOM 1674 C C . PRO A 1 214 ? 8.759 25.198 46.611 1.00 28.79 214 PRO A C 1
ATOM 1675 O O . PRO A 1 214 ? 8.199 26.042 45.884 1.00 32.65 214 PRO A O 1
ATOM 1679 N N . ILE A 1 215 ? 8.579 23.887 46.487 1.00 34.97 215 ILE A N 1
ATOM 1680 C CA . ILE A 1 215 ? 7.653 23.346 45.493 1.00 33.71 215 ILE A CA 1
ATOM 1681 C C . ILE A 1 215 ? 6.924 22.137 46.022 1.00 32.36 215 ILE A C 1
ATOM 1682 O O . ILE A 1 215 ? 7.314 21.538 47.014 1.00 35.84 215 ILE A O 1
ATOM 1687 N N . SER A 1 216 ? 5.873 21.756 45.316 1.00 36.92 216 SER A N 1
ATOM 1688 C CA . SER A 1 216 ? 5.313 20.432 45.490 1.00 39.57 216 SER A CA 1
ATOM 1689 C C . SER A 1 216 ? 5.169 19.782 44.135 1.00 36.21 216 SER A C 1
ATOM 1690 O O . SER A 1 216 ? 4.346 20.188 43.310 1.00 38.48 216 SER A O 1
ATOM 1693 N N . ALA A 1 217 ? 5.985 18.772 43.882 1.00 38.45 217 ALA A N 1
ATOM 1694 C CA . ALA A 1 217 ? 5.987 18.152 42.554 1.00 40.89 217 ALA A CA 1
ATOM 1695 C C . ALA A 1 217 ? 4.696 17.364 42.321 1.00 47.29 217 ALA A C 1
ATOM 1696 O O . ALA A 1 217 ? 4.283 17.149 41.180 1.00 47.43 217 ALA A O 1
ATOM 1698 N N . LYS A 1 218 ? 4.061 16.935 43.405 1.00 48.57 218 LYS A N 1
ATOM 1699 C CA A LYS A 1 218 ? 2.804 16.201 43.303 0.50 47.62 218 LYS A CA 1
ATOM 1700 C CA B LYS A 1 218 ? 2.802 16.201 43.322 0.50 47.63 218 LYS A CA 1
ATOM 1701 C C . LYS A 1 218 ? 1.668 17.086 42.806 1.00 47.42 218 LYS A C 1
ATOM 1702 O O . LYS A 1 218 ? 0.905 16.685 41.916 1.00 52.41 218 LYS A O 1
ATOM 1713 N N . THR A 1 219 ? 1.568 18.299 43.353 1.00 45.36 219 THR A N 1
ATOM 1714 C CA . THR A 1 219 ? 0.451 19.188 43.028 1.00 49.36 219 THR A CA 1
ATOM 1715 C C . THR A 1 219 ? 0.796 20.275 42.036 1.00 51.90 219 THR A C 1
ATOM 1716 O O . THR A 1 219 ? -0.096 20.902 41.470 1.00 53.24 219 THR A O 1
ATOM 1720 N N . GLY A 1 220 ? 2.086 20.539 41.858 1.00 45.94 220 GLY A N 1
ATOM 1721 C CA . GLY A 1 220 ? 2.507 21.534 40.889 1.00 43.38 220 GLY A CA 1
ATOM 1722 C C . GLY A 1 220 ? 2.732 22.887 41.502 1.00 41.45 220 GLY A C 1
ATOM 1723 O O . GLY A 1 220 ? 3.137 23.810 40.807 1.00 43.26 220 GLY A O 1
ATOM 1724 N N . GLN A 1 221 ? 2.452 23.026 42.799 1.00 40.00 221 GLN A N 1
ATOM 1725 C CA . GLN A 1 221 ? 2.687 24.284 43.466 1.00 40.93 221 GLN A CA 1
ATOM 1726 C C . GLN A 1 221 ? 4.154 24.632 43.343 1.00 42.85 221 GLN A C 1
ATOM 1727 O O . GLN A 1 221 ? 5.015 23.774 43.578 1.00 39.62 221 GLN A O 1
ATOM 1733 N N . GLY A 1 222 ? 4.426 25.895 43.025 1.00 38.46 222 GLY A N 1
ATOM 1734 C CA . GLY A 1 222 ? 5.783 26.422 42.945 1.00 38.45 222 GLY A CA 1
ATOM 1735 C C . GLY A 1 222 ? 6.513 26.075 41.644 1.00 35.99 222 GLY A C 1
ATOM 1736 O O . GLY A 1 222 ? 7.577 26.636 41.365 1.00 34.87 222 GLY A O 1
ATOM 1737 N N . VAL A 1 223 ? 5.946 25.192 40.832 1.00 35.17 223 VAL A N 1
ATOM 1738 C CA . VAL A 1 223 ? 6.667 24.734 39.644 1.00 36.51 223 VAL A CA 1
ATOM 1739 C C . VAL A 1 223 ? 6.737 25.880 38.660 1.00 40.54 223 VAL A C 1
ATOM 1740 O O . VAL A 1 223 ? 7.746 26.081 37.992 1.00 35.60 223 VAL A O 1
ATOM 1744 N N . GLN A 1 224 ? 5.692 26.692 38.607 1.00 43.97 224 GLN A N 1
ATOM 1745 C CA . GLN A 1 224 ? 5.708 27.824 37.695 1.00 39.96 224 GLN A CA 1
ATOM 1746 C C . GLN A 1 224 ? 6.802 28.832 38.075 1.00 39.07 224 GLN A C 1
ATOM 1747 O O . GLN A 1 224 ? 7.485 29.369 37.206 1.00 37.95 224 GLN A O 1
ATOM 1753 N N . ASP A 1 225 ? 6.961 29.079 39.364 1.00 38.96 225 ASP A N 1
ATOM 1754 C CA . ASP A 1 225 ? 8.029 29.935 39.882 1.00 41.08 225 ASP A CA 1
ATOM 1755 C C . ASP A 1 225 ? 9.385 29.376 39.515 1.00 39.54 225 ASP A C 1
ATOM 1756 O O . ASP A 1 225 ? 10.306 30.127 39.197 1.00 30.79 225 ASP A O 1
ATOM 1761 N N . LEU A 1 226 ? 9.519 28.047 39.583 1.00 35.80 226 LEU A N 1
ATOM 1762 C CA . LEU A 1 226 ? 10.775 27.423 39.203 1.00 35.36 226 LEU A CA 1
ATOM 1763 C C . LEU A 1 226 ? 11.092 27.727 37.745 1.00 29.26 226 LEU A C 1
ATOM 1764 O O . LEU A 1 226 ? 12.212 28.128 37.429 1.00 30.46 226 LEU A O 1
ATOM 1769 N N . LEU A 1 227 ? 10.116 27.553 36.860 1.00 26.54 227 LEU A N 1
ATOM 1770 C CA . LEU A 1 227 ? 10.326 27.831 35.447 1.00 25.98 227 LEU A CA 1
ATOM 1771 C C . LEU A 1 227 ? 10.665 29.293 35.219 1.00 34.50 227 LEU A C 1
ATOM 1772 O O . LEU A 1 227 ? 11.575 29.624 34.475 1.00 27.55 227 LEU A O 1
ATOM 1777 N N . GLU A 1 228 ? 9.927 30.188 35.856 1.00 31.85 228 GLU A N 1
ATOM 1778 C CA . GLU A 1 228 ? 10.228 31.596 35.700 1.00 31.12 228 GLU A CA 1
ATOM 1779 C C . GLU A 1 228 ? 11.638 31.922 36.181 1.00 32.50 228 GLU A C 1
ATOM 1780 O O . GLU A 1 228 ? 12.335 32.737 35.579 1.00 28.23 228 GLU A O 1
ATOM 1786 N N . MET A 1 229 ? 12.081 31.268 37.242 1.00 28.53 229 MET A N 1
ATOM 1787 C CA . MET A 1 229 ? 13.440 31.533 37.754 1.00 32.11 229 MET A CA 1
ATOM 1788 C C . MET A 1 229 ? 14.509 31.026 36.767 1.00 28.39 229 MET A C 1
ATOM 1789 O O . MET A 1 229 ? 15.518 31.692 36.510 1.00 29.78 229 MET A O 1
ATOM 1794 N N . ILE A 1 230 ? 14.289 29.834 36.215 1.00 26.48 230 ILE A N 1
ATOM 1795 C CA . ILE A 1 230 ? 15.181 29.340 35.163 1.00 24.91 230 ILE A CA 1
ATOM 1796 C C . ILE A 1 230 ? 15.291 30.332 34.016 1.00 25.82 230 ILE A C 1
ATOM 1797 O O . ILE A 1 230 ? 16.379 30.658 33.561 1.00 26.21 230 ILE A O 1
ATOM 1802 N N . LEU A 1 231 ? 14.149 30.800 33.524 1.00 25.04 231 LEU A N 1
ATOM 1803 C CA . LEU A 1 231 ? 14.147 31.715 32.392 1.00 29.37 231 LEU A CA 1
ATOM 1804 C C . LEU A 1 231 ? 14.763 33.088 32.722 1.00 31.63 231 LEU A C 1
ATOM 1805 O O . LEU A 1 231 ? 15.439 33.692 31.868 1.00 30.35 231 LEU A O 1
ATOM 1810 N N . LEU A 1 232 ? 14.586 33.544 33.957 1.00 29.37 232 LEU A N 1
ATOM 1811 C CA . LEU A 1 232 ? 15.247 34.775 34.426 1.00 29.12 232 LEU A CA 1
ATOM 1812 C C . LEU A 1 232 ? 16.744 34.589 34.443 1.00 33.16 232 LEU A C 1
ATOM 1813 O O . LEU A 1 232 ? 17.490 35.408 33.924 1.00 26.86 232 LEU A O 1
ATOM 1818 N N . LEU A 1 233 ? 17.212 33.476 34.993 1.00 26.84 233 LEU A N 1
ATOM 1819 C CA . LEU A 1 233 ? 18.649 33.196 34.963 1.00 28.21 233 LEU A CA 1
ATOM 1820 C C . LEU A 1 233 ? 19.181 33.142 33.531 1.00 25.72 233 LEU A C 1
ATOM 1821 O O . LEU A 1 233 ? 20.303 33.567 33.260 1.00 33.86 233 LEU A O 1
ATOM 1826 N N . ALA A 1 234 ? 18.397 32.568 32.629 1.00 27.21 234 ALA A N 1
ATOM 1827 C CA . ALA A 1 234 ? 18.810 32.432 31.238 1.00 27.22 234 ALA A CA 1
ATOM 1828 C C . ALA A 1 234 ? 18.994 33.841 30.602 1.00 29.43 234 ALA A C 1
ATOM 1829 O O . ALA A 1 234 ? 19.933 34.084 29.873 1.00 26.66 234 ALA A O 1
ATOM 1831 N N . GLU A 1 235 ? 18.063 34.727 30.886 1.00 30.07 235 GLU A N 1
ATOM 1832 C CA . GLU A 1 235 ? 18.113 36.095 30.368 1.00 33.25 235 GLU A CA 1
ATOM 1833 C C . GLU A 1 235 ? 19.339 36.823 30.937 1.00 26.23 235 GLU A C 1
ATOM 1834 O O . GLU A 1 235 ? 20.088 37.484 30.203 1.00 29.35 235 GLU A O 1
ATOM 1840 N N . LEU A 1 236 ? 19.606 36.629 32.231 1.00 28.34 236 LEU A N 1
ATOM 1841 C CA . LEU A 1 236 ? 20.736 37.300 32.888 1.00 28.01 236 LEU A CA 1
ATOM 1842 C C . LEU A 1 236 ? 22.082 36.736 32.505 1.00 31.05 236 LEU A C 1
ATOM 1843 O O . LEU A 1 236 ? 23.046 37.470 32.333 1.00 31.06 236 LEU A O 1
ATOM 1848 N N . GLU A 1 237 ? 22.180 35.418 32.395 1.00 23.93 237 GLU A N 1
ATOM 1849 C CA . GLU A 1 237 ? 23.392 34.802 31.862 1.00 26.84 237 GLU A CA 1
ATOM 1850 C C . GLU A 1 237 ? 23.500 35.082 30.387 1.00 26.52 237 GLU A C 1
ATOM 1851 O O . GLU A 1 237 ? 24.585 35.044 29.835 1.00 31.51 237 GLU A O 1
ATOM 1857 N N . ASP A 1 238 ? 22.359 35.347 29.759 1.00 27.97 238 ASP A N 1
ATOM 1858 C CA . ASP A 1 238 ? 22.331 35.741 28.369 1.00 31.90 238 ASP A CA 1
ATOM 1859 C C . ASP A 1 238 ? 22.871 34.601 27.505 1.00 33.98 238 ASP A C 1
ATOM 1860 O O . ASP A 1 238 ? 23.825 34.808 26.755 1.00 27.07 238 ASP A O 1
ATOM 1865 N N . TYR A 1 239 ? 22.312 33.392 27.613 1.00 24.67 239 TYR A N 1
ATOM 1866 C CA . TYR A 1 239 ? 22.780 32.298 26.755 1.00 21.76 239 TYR A CA 1
ATOM 1867 C C . TYR A 1 239 ? 22.500 32.513 25.291 1.00 22.02 239 TYR A C 1
ATOM 1868 O O . TYR A 1 239 ? 21.356 32.686 24.882 1.00 27.35 239 TYR A O 1
ATOM 1877 N N . ARG A 1 240 ? 23.555 32.466 24.488 1.00 22.21 240 ARG A N 1
ATOM 1878 C CA . ARG A 1 240 ? 23.431 32.619 23.058 1.00 24.91 240 ARG A CA 1
ATOM 1879 C C . ARG A 1 240 ? 24.291 31.576 22.329 1.00 23.94 240 ARG A C 1
ATOM 1880 O O . ARG A 1 240 ? 25.194 30.993 22.914 1.00 26.33 240 ARG A O 1
ATOM 1888 N N . ALA A 1 241 ? 24.031 31.390 21.041 1.00 23.40 241 ALA A N 1
ATOM 1889 C CA . ALA A 1 241 ? 24.850 30.485 20.241 1.00 22.92 241 ALA A CA 1
ATOM 1890 C C . ALA A 1 241 ? 24.716 30.848 18.791 1.00 23.56 241 ALA A C 1
ATOM 1891 O O . ALA A 1 241 ? 23.673 31.351 18.338 1.00 25.91 241 ALA A O 1
ATOM 1893 N N . ASP A 1 242 ? 25.790 30.629 18.046 1.00 21.98 242 ASP A N 1
ATOM 1894 C CA . ASP A 1 242 ? 25.804 30.889 16.603 1.00 21.83 242 ASP A CA 1
ATOM 1895 C C . ASP A 1 242 ? 25.289 29.691 15.780 1.00 20.47 242 ASP A C 1
ATOM 1896 O O . ASP A 1 242 ? 25.960 28.665 15.682 1.00 27.76 242 ASP A O 1
ATOM 1901 N N . PRO A 1 243 ? 24.086 29.826 15.175 1.00 23.13 243 PRO A N 1
ATOM 1902 C CA . PRO A 1 243 ? 23.559 28.752 14.339 1.00 28.01 243 PRO A CA 1
ATOM 1903 C C . PRO A 1 243 ? 24.391 28.520 13.063 1.00 29.08 243 PRO A C 1
ATOM 1904 O O . PRO A 1 243 ? 24.197 27.495 12.422 1.00 25.75 243 PRO A O 1
ATOM 1908 N N . ASN A 1 244 ? 25.316 29.411 12.737 1.00 27.72 244 ASN A N 1
ATOM 1909 C CA . ASN A 1 244 ? 26.176 29.227 11.561 1.00 28.53 244 ASN A CA 1
ATOM 1910 C C . ASN A 1 244 ? 27.607 28.857 11.894 1.00 32.43 244 ASN A C 1
ATOM 1911 O O . ASN A 1 244 ? 28.413 28.686 11.003 1.00 32.08 244 ASN A O 1
ATOM 1916 N N . ALA A 1 245 ? 27.902 28.642 13.180 1.00 28.25 245 ALA A N 1
ATOM 1917 C CA . ALA A 1 245 ? 29.223 28.130 13.566 1.00 28.36 245 ALA A CA 1
ATOM 1918 C C . ALA A 1 245 ? 29.334 26.682 13.135 1.00 25.78 245 ALA A C 1
ATOM 1919 O O . ALA A 1 245 ? 28.353 26.075 12.676 1.00 26.22 245 ALA A O 1
ATOM 1921 N N . GLU A 1 246 ? 30.534 26.132 13.196 1.00 26.86 246 GLU A N 1
ATOM 1922 C CA . GLU A 1 246 ? 30.704 24.702 12.900 1.00 27.20 246 GLU A CA 1
ATOM 1923 C C . GLU A 1 246 ? 29.856 23.889 13.894 1.00 21.51 246 GLU A C 1
ATOM 1924 O O . GLU A 1 246 ? 29.888 24.148 15.111 1.00 22.85 246 GLU A O 1
ATOM 1930 N N . PRO A 1 247 ? 29.026 22.967 13.386 1.00 25.88 247 PRO A N 1
ATOM 1931 C CA . PRO A 1 247 ? 28.122 22.262 14.301 1.00 25.30 247 PRO A CA 1
ATOM 1932 C C . PRO A 1 247 ? 28.846 21.506 15.398 1.00 26.05 247 PRO A C 1
ATOM 1933 O O . PRO A 1 247 ? 29.841 20.795 15.163 1.00 21.77 247 PRO A O 1
ATOM 1937 N N . ARG A 1 248 ? 28.315 21.650 16.616 1.00 22.79 248 ARG A N 1
ATOM 1938 C CA A ARG A 1 248 ? 28.836 20.941 17.749 0.52 21.90 248 ARG A CA 1
ATOM 1939 C CA B ARG A 1 248 ? 28.846 20.987 17.787 0.48 21.97 248 ARG A CA 1
ATOM 1940 C C . ARG A 1 248 ? 27.661 20.581 18.651 1.00 20.96 248 ARG A C 1
ATOM 1941 O O . ARG A 1 248 ? 26.737 21.382 18.855 1.00 19.89 248 ARG A O 1
ATOM 1956 N N . GLY A 1 249 ? 27.652 19.337 19.099 1.00 23.39 249 GLY A N 1
ATOM 1957 C CA . GLY A 1 249 ? 26.657 18.868 20.050 1.00 23.80 249 GLY A CA 1
ATOM 1958 C C . GLY A 1 249 ? 27.265 17.902 21.053 1.00 25.02 249 GLY A C 1
ATOM 1959 O O . GLY A 1 249 ? 28.465 17.770 21.139 1.00 20.02 249 GLY A O 1
ATOM 1960 N N . VAL A 1 250 ? 26.424 17.229 21.825 1.00 20.14 250 VAL A N 1
ATOM 1961 C CA . VAL A 1 250 ? 26.893 16.272 22.804 1.00 19.76 250 VAL A CA 1
ATOM 1962 C C . VAL A 1 250 ? 25.925 15.096 22.795 1.00 19.42 250 VAL A C 1
ATOM 1963 O O . VAL A 1 250 ? 24.711 15.279 22.663 1.00 23.62 250 VAL A O 1
ATOM 1967 N N . ILE A 1 251 ? 26.476 13.895 22.869 1.00 20.55 251 ILE A N 1
ATOM 1968 C CA . ILE A 1 251 ? 25.689 12.671 22.903 1.00 23.39 251 ILE A CA 1
ATOM 1969 C C . ILE A 1 251 ? 25.038 12.579 24.287 1.00 27.13 251 ILE A C 1
ATOM 1970 O O . ILE A 1 251 ? 25.716 12.630 25.302 1.00 22.28 251 ILE A O 1
ATOM 1975 N N . LEU A 1 252 ? 23.725 12.450 24.317 1.00 18.99 252 LEU A N 1
ATOM 1976 C CA . LEU A 1 252 ? 23.005 12.231 25.563 1.00 23.56 252 LEU A CA 1
ATOM 1977 C C . LEU A 1 252 ? 22.942 10.727 25.866 1.00 27.30 252 LEU A C 1
ATOM 1978 O O . LEU A 1 252 ? 23.094 10.290 26.995 1.00 26.07 252 LEU A O 1
ATOM 1983 N N . GLU A 1 253 ? 22.747 9.924 24.857 1.00 21.15 253 GLU A N 1
ATOM 1984 C CA . GLU A 1 253 ? 22.744 8.475 25.086 1.00 29.28 253 GLU A CA 1
ATOM 1985 C C . GLU A 1 253 ? 22.695 7.771 23.746 1.00 27.93 253 GLU A C 1
ATOM 1986 O O . GLU A 1 253 ? 22.388 8.377 22.711 1.00 24.87 253 GLU A O 1
ATOM 1992 N N . SER A 1 254 ? 22.986 6.485 23.727 1.00 22.49 254 SER A N 1
ATOM 1993 C CA . SER A 1 254 ? 22.878 5.781 22.452 1.00 23.05 254 SER A CA 1
ATOM 1994 C C . SER A 1 254 ? 22.366 4.371 22.735 1.00 31.85 254 SER A C 1
ATOM 1995 O O . SER A 1 254 ? 22.433 3.895 23.880 1.00 29.84 254 SER A O 1
ATOM 1998 N N . LYS A 1 255 ? 21.820 3.729 21.710 1.00 33.13 255 LYS A N 1
ATOM 1999 C CA A LYS A 1 255 ? 21.299 2.370 21.858 0.45 36.57 255 LYS A CA 1
ATOM 2000 C CA B LYS A 1 255 ? 21.282 2.378 21.859 0.55 36.57 255 LYS A CA 1
ATOM 2001 C C . LYS A 1 255 ? 21.077 1.755 20.497 1.00 38.97 255 LYS A C 1
ATOM 2002 O O . LYS A 1 255 ? 21.299 2.396 19.489 1.00 30.68 255 LYS A O 1
ATOM 2013 N N . LEU A 1 256 ? 20.638 0.495 20.494 1.00 34.45 256 LEU A N 1
ATOM 2014 C CA . LEU A 1 256 ? 20.366 -0.252 19.276 1.00 46.31 256 LEU A CA 1
ATOM 2015 C C . LEU A 1 256 ? 18.869 -0.380 19.108 1.00 46.48 256 LEU A C 1
ATOM 2016 O O . LEU A 1 256 ? 18.189 -0.883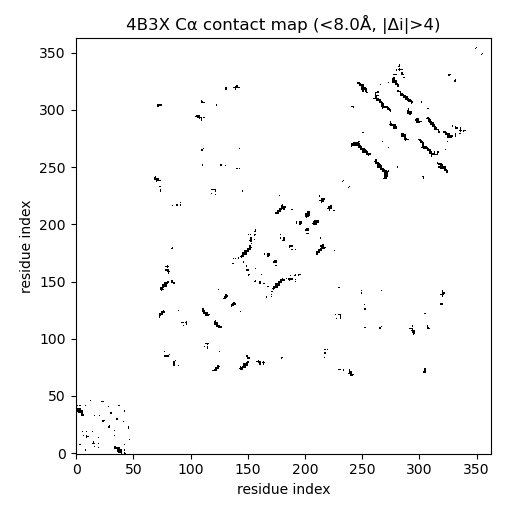 19.994 1.00 56.55 256 LEU A O 1
ATOM 2021 N N . ASP A 1 257 ? 18.338 0.126 18.004 1.00 53.46 257 ASP A N 1
ATOM 2022 C CA . ASP A 1 257 ? 16.975 -0.207 17.627 1.00 61.31 257 ASP A CA 1
ATOM 2023 C C . ASP A 1 257 ? 17.080 -1.436 16.727 1.00 63.54 257 ASP A C 1
ATOM 2024 O O . ASP A 1 257 ? 17.872 -1.465 15.777 1.00 65.23 257 ASP A O 1
ATOM 2029 N N . LYS A 1 258 ? 16.304 -2.467 17.031 1.00 73.99 258 LYS A N 1
ATOM 2030 C CA . LYS A 1 258 ? 16.468 -3.737 16.334 1.00 70.67 258 LYS A CA 1
ATOM 2031 C C . LYS A 1 258 ? 16.222 -3.578 14.842 1.00 70.62 258 LYS A C 1
ATOM 2032 O O . LYS A 1 258 ? 16.853 -4.244 14.024 1.00 66.58 258 LYS A O 1
ATOM 2038 N N . GLN A 1 259 ? 15.325 -2.664 14.497 1.00 73.65 259 GLN A N 1
ATOM 2039 C CA . GLN A 1 259 ? 14.964 -2.422 13.108 1.00 72.28 259 GLN A CA 1
ATOM 2040 C C . GLN A 1 259 ? 15.909 -1.421 12.431 1.00 74.91 259 GLN A C 1
ATOM 2041 O O . GLN A 1 259 ? 16.400 -1.671 11.327 1.00 74.11 259 GLN A O 1
ATOM 2047 N N . ALA A 1 260 ? 16.168 -0.293 13.096 1.00 73.14 260 ALA A N 1
ATOM 2048 C CA . ALA A 1 260 ? 16.900 0.821 12.480 1.00 67.67 260 ALA A CA 1
ATOM 2049 C C . ALA A 1 260 ? 18.420 0.772 12.682 1.00 62.67 260 ALA A C 1
ATOM 2050 O O . ALA A 1 260 ? 19.166 1.414 11.923 1.00 56.15 260 ALA A O 1
ATOM 2052 N N . GLY A 1 261 ? 18.872 0.031 13.699 1.00 53.04 261 GLY A N 1
ATOM 2053 C CA . GLY A 1 261 ? 20.291 -0.087 14.012 1.00 43.79 261 GLY A CA 1
ATOM 2054 C C . GLY A 1 261 ? 20.711 0.930 15.081 1.00 37.26 261 GLY A C 1
ATOM 2055 O O . GLY A 1 261 ? 19.931 1.256 15.956 1.00 45.32 261 GLY A O 1
ATOM 2056 N N . ILE A 1 262 ? 21.934 1.436 14.987 1.00 32.75 262 ILE A N 1
ATOM 2057 C CA . ILE A 1 262 ? 22.491 2.341 16.000 1.00 29.73 262 ILE A CA 1
ATOM 2058 C C . ILE A 1 262 ? 21.797 3.671 15.932 1.00 26.05 262 ILE A C 1
ATOM 2059 O O . ILE A 1 262 ? 21.761 4.322 14.860 1.00 26.25 262 ILE A O 1
ATOM 2064 N N . ILE A 1 263 ? 21.230 4.078 17.064 1.00 30.40 263 ILE A N 1
ATOM 2065 C CA . ILE A 1 263 ? 20.681 5.418 17.201 1.00 28.12 263 ILE A CA 1
ATOM 2066 C C . ILE A 1 263 ? 21.344 6.153 18.316 1.00 27.93 263 ILE A C 1
ATOM 2067 O O . ILE A 1 263 ? 21.819 5.550 19.282 1.00 28.46 263 ILE A O 1
ATOM 2072 N N . ALA A 1 264 ? 21.469 7.467 18.158 1.00 26.46 264 ALA A N 1
ATOM 2073 C CA . ALA A 1 264 ? 22.060 8.242 19.234 1.00 21.89 264 ALA A CA 1
ATOM 2074 C C . ALA A 1 264 ? 21.240 9.496 19.392 1.00 25.34 264 ALA A C 1
ATOM 2075 O O . ALA A 1 264 ? 20.845 10.153 18.421 1.00 28.35 264 ALA A O 1
ATOM 2077 N N . ASN A 1 265 ? 21.038 9.864 20.641 1.00 24.59 265 ASN A N 1
ATOM 2078 C CA . ASN A 1 265 ? 20.378 11.113 20.937 1.00 23.56 265 ASN A CA 1
ATOM 2079 C C . ASN A 1 265 ? 21.439 12.156 21.256 1.00 23.52 265 ASN A C 1
ATOM 2080 O O . ASN A 1 265 ? 22.340 11.906 22.090 1.00 23.08 265 ASN A O 1
ATOM 2085 N N . MET A 1 266 ? 21.305 13.339 20.653 1.00 21.90 266 MET A N 1
ATOM 2086 C CA . MET A 1 266 ? 22.284 14.362 20.853 1.00 26.00 266 MET A CA 1
ATOM 2087 C C . MET A 1 266 ? 21.584 15.700 21.043 1.00 19.35 266 MET A C 1
ATOM 2088 O O . MET A 1 266 ? 20.519 15.963 20.480 1.00 21.86 266 MET A O 1
ATOM 2093 N N . LEU A 1 267 ? 22.239 16.528 21.840 1.00 18.37 267 LEU A N 1
ATOM 2094 C CA . LEU A 1 267 ? 21.804 17.879 22.064 1.00 20.21 267 LEU A CA 1
ATOM 2095 C C . LEU A 1 267 ? 22.732 18.779 21.279 1.00 21.58 267 LEU A C 1
ATOM 2096 O O . LEU A 1 267 ? 23.953 18.730 21.474 1.00 21.23 267 LEU A O 1
ATOM 2101 N N . VAL A 1 268 ? 22.170 19.608 20.413 1.00 20.93 268 VAL A N 1
ATOM 2102 C CA . VAL A 1 268 ? 22.978 20.547 19.642 1.00 18.85 268 VAL A CA 1
ATOM 2103 C C . VAL A 1 268 ? 23.292 21.785 20.473 1.00 20.83 268 VAL A C 1
ATOM 2104 O O . VAL A 1 268 ? 22.416 22.320 21.149 1.00 17.91 268 VAL A O 1
ATOM 2108 N N . GLN A 1 269 ? 24.550 22.214 20.439 1.00 18.45 269 GLN A N 1
ATOM 2109 C CA . GLN A 1 269 ? 25.000 23.386 21.220 1.00 20.78 269 GLN A CA 1
ATOM 2110 C C . GLN A 1 269 ? 25.416 24.569 20.370 1.00 24.61 269 GLN A C 1
ATOM 2111 O O . GLN A 1 269 ? 25.202 25.680 20.782 1.00 24.81 269 GLN A O 1
ATOM 2117 N N . GLU A 1 270 ? 26.040 24.316 19.211 1.00 18.56 270 GLU A N 1
ATOM 2118 C CA . GLU A 1 270 ? 26.465 25.387 18.290 1.00 21.64 270 GLU A CA 1
ATOM 2119 C C . GLU A 1 270 ? 26.273 24.916 16.864 1.00 20.31 270 GLU A C 1
ATOM 2120 O O . GLU A 1 270 ? 26.294 23.714 16.598 1.00 21.58 270 GLU A O 1
ATOM 2126 N N . GLY A 1 271 ? 26.061 25.857 15.943 1.00 21.29 271 GLY A N 1
ATOM 2127 C CA . GLY A 1 271 ? 25.926 25.529 14.546 1.00 22.01 271 GLY A CA 1
ATOM 2128 C C . GLY A 1 271 ? 24.608 24.823 14.317 1.00 27.26 271 GLY A C 1
ATOM 2129 O O . GLY A 1 271 ? 23.760 24.727 15.208 1.00 27.56 271 GLY A O 1
ATOM 2130 N N . THR A 1 272 ? 24.456 24.291 13.127 1.00 23.22 272 THR A N 1
ATOM 2131 C CA . THR A 1 272 ? 23.211 23.646 12.721 1.00 25.66 272 THR A CA 1
ATOM 2132 C C . THR A 1 272 ? 23.619 22.374 12.003 1.00 26.50 272 THR A C 1
ATOM 2133 O O . THR A 1 272 ? 24.245 22.436 10.973 1.00 23.41 272 THR A O 1
ATOM 2137 N N . PHE A 1 273 ? 23.291 21.227 12.567 1.00 19.83 273 PHE A N 1
ATOM 2138 C CA . PHE A 1 273 ? 23.551 19.976 11.897 1.00 19.84 273 PHE A CA 1
ATOM 2139 C C . PHE A 1 273 ? 22.485 19.754 10.824 1.00 26.03 273 PHE A C 1
ATOM 2140 O O . PHE A 1 273 ? 21.341 20.142 10.989 1.00 25.42 273 PHE A O 1
ATOM 2148 N N . ARG A 1 274 ? 22.874 19.127 9.724 1.00 22.98 274 ARG A N 1
ATOM 2149 C CA . ARG A 1 274 ? 21.931 18.854 8.649 1.00 22.11 274 ARG A CA 1
ATOM 2150 C C . ARG A 1 274 ? 22.065 17.436 8.202 1.00 24.11 274 ARG A C 1
ATOM 2151 O O . ARG A 1 274 ? 23.150 16.851 8.254 1.00 23.23 274 ARG A O 1
ATOM 2159 N N . VAL A 1 275 ? 20.938 16.862 7.804 1.00 23.27 275 VAL A N 1
ATOM 2160 C CA . VAL A 1 275 ? 20.934 15.563 7.170 1.00 26.65 275 VAL A CA 1
ATOM 2161 C C . VAL A 1 275 ? 22.007 15.524 6.072 1.00 26.21 275 VAL A C 1
ATOM 2162 O O . VAL A 1 275 ? 22.148 16.468 5.315 1.00 26.01 275 VAL A O 1
ATOM 2166 N N . GLY A 1 276 ? 22.801 14.473 6.054 1.00 22.86 276 GLY A N 1
ATOM 2167 C CA . GLY A 1 276 ? 23.862 14.326 5.074 1.00 24.02 276 GLY A CA 1
ATOM 2168 C C . GLY A 1 276 ? 25.213 14.772 5.580 1.00 32.31 276 GLY A C 1
ATOM 2169 O O . GLY A 1 276 ? 26.226 14.461 4.973 1.00 27.58 276 GLY A O 1
ATOM 2170 N N . ASP A 1 277 ? 25.262 15.492 6.694 1.00 23.43 277 ASP A N 1
ATOM 2171 C CA . ASP A 1 277 ? 26.565 15.886 7.239 1.00 23.33 277 ASP A CA 1
ATOM 2172 C C . ASP A 1 277 ? 27.326 14.657 7.730 1.00 23.38 277 ASP A C 1
ATOM 2173 O O . ASP A 1 277 ? 26.747 13.762 8.338 1.00 26.81 277 ASP A O 1
ATOM 2178 N N . TYR A 1 278 ? 28.656 14.663 7.610 1.00 22.17 278 TYR A N 1
ATOM 2179 C CA . TYR A 1 278 ? 29.462 13.720 8.386 1.00 22.15 278 TYR A CA 1
ATOM 2180 C C . TYR A 1 278 ? 29.721 14.245 9.789 1.00 20.74 278 TYR A C 1
ATOM 2181 O O . TYR A 1 278 ? 29.985 15.433 9.971 1.00 24.14 278 TYR A O 1
ATOM 2190 N N . VAL A 1 279 ? 29.674 13.351 10.765 1.00 23.10 279 VAL A N 1
ATOM 2191 C CA . VAL A 1 279 ? 30.014 13.720 12.115 1.00 22.95 279 VAL A CA 1
ATOM 2192 C C . VAL A 1 279 ? 30.931 12.685 12.732 1.00 25.00 279 VAL A C 1
ATOM 2193 O O . VAL A 1 279 ? 30.975 11.526 12.316 1.00 25.12 279 VAL A O 1
ATOM 2197 N N . VAL A 1 280 ? 31.634 13.131 13.753 1.00 22.78 280 VAL A N 1
ATOM 2198 C CA A VAL A 1 280 ? 32.421 12.257 14.599 0.17 23.47 280 VAL A CA 1
ATOM 2199 C CA B VAL A 1 280 ? 32.407 12.248 14.593 0.37 23.57 280 VAL A CA 1
ATOM 2200 C CA C VAL A 1 280 ? 32.446 12.283 14.596 0.46 23.67 280 VAL A CA 1
ATOM 2201 C C . VAL A 1 280 ? 32.083 12.554 16.056 1.00 23.02 280 VAL A C 1
ATOM 2202 O O . VAL A 1 280 ? 31.909 13.723 16.452 1.00 23.29 280 VAL A O 1
ATOM 2212 N N . ALA A 1 281 ? 31.950 11.500 16.848 1.00 23.85 281 ALA A N 1
ATOM 2213 C CA . ALA A 1 281 ? 31.695 11.625 18.290 1.00 24.98 281 ALA A CA 1
ATOM 2214 C C . ALA A 1 281 ? 32.624 10.640 18.983 1.00 28.07 281 ALA A C 1
ATOM 2215 O O . ALA A 1 281 ? 32.417 9.436 18.935 1.00 27.12 281 ALA A O 1
ATOM 2217 N N . GLY A 1 282 ? 33.721 11.130 19.527 1.00 29.09 282 GLY A N 1
ATOM 2218 C CA . GLY A 1 282 ? 34.731 10.201 20.031 1.00 34.26 282 GLY A CA 1
ATOM 2219 C C . GLY A 1 282 ? 35.351 9.423 18.870 1.00 33.33 282 GLY A C 1
ATOM 2220 O O . GLY A 1 282 ? 35.858 10.013 17.905 1.00 31.57 282 GLY A O 1
ATOM 2221 N N . GLU A 1 283 ? 35.291 8.090 18.954 1.00 27.24 283 GLU A N 1
ATOM 2222 C CA . GLU A 1 283 ? 35.786 7.194 17.941 1.00 34.10 283 GLU A CA 1
ATOM 2223 C C . GLU A 1 283 ? 34.669 6.731 16.991 1.00 34.68 283 GLU A C 1
ATOM 2224 O O . GLU A 1 283 ? 34.931 6.011 16.037 1.00 34.64 283 GLU A O 1
ATOM 2230 N N . ALA A 1 284 ? 33.430 7.173 17.230 1.00 31.13 284 ALA A N 1
ATOM 2231 C CA . ALA A 1 284 ? 32.287 6.786 16.415 1.00 31.57 284 ALA A CA 1
ATOM 2232 C C . ALA A 1 284 ? 32.087 7.833 15.300 1.00 29.78 284 ALA A C 1
ATOM 2233 O O . ALA A 1 284 ? 32.283 9.021 15.514 1.00 25.82 284 ALA A O 1
ATOM 2235 N N . TYR A 1 285 ? 31.733 7.414 14.097 1.00 26.45 285 TYR A N 1
ATOM 2236 C CA . TYR A 1 285 ? 31.456 8.390 13.087 1.00 29.03 285 TYR A CA 1
ATOM 2237 C C . TYR A 1 285 ? 30.341 7.895 12.242 1.00 25.41 285 TYR A C 1
ATOM 2238 O O . TYR A 1 285 ? 29.972 6.731 12.290 1.00 28.85 285 TYR A O 1
ATOM 2247 N N . GLY A 1 286 ? 29.827 8.779 11.422 1.00 25.57 286 GLY A N 1
ATOM 2248 C CA . GLY A 1 286 ? 28.856 8.389 10.405 1.00 27.12 286 GLY A CA 1
ATOM 2249 C C . GLY A 1 286 ? 28.374 9.581 9.589 1.00 27.24 286 GLY A C 1
ATOM 2250 O O . GLY A 1 286 ? 28.797 10.709 9.811 1.00 27.25 286 GLY A O 1
ATOM 2251 N N A ARG A 1 287 ? 27.511 9.298 8.608 0.73 26.78 287 ARG A N 1
ATOM 2252 N N B ARG A 1 287 ? 27.487 9.310 8.643 0.27 26.86 287 ARG A N 1
ATOM 2253 C CA A ARG A 1 287 ? 26.796 10.299 7.845 0.73 26.53 287 ARG A CA 1
ATOM 2254 C CA B ARG A 1 287 ? 2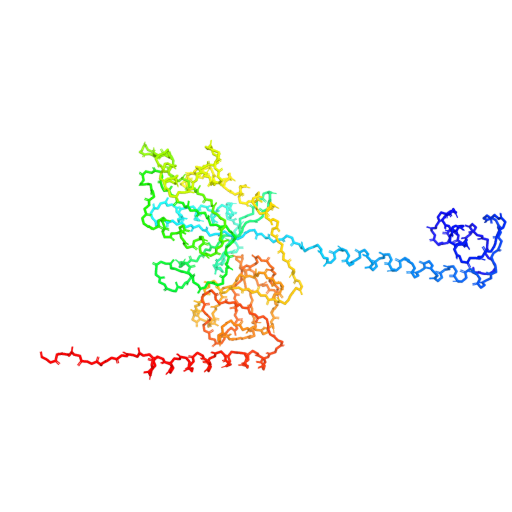6.827 10.345 7.893 0.27 26.58 287 ARG A CA 1
ATOM 2255 C C A ARG A 1 287 ? 25.443 10.416 8.507 0.73 28.58 287 ARG A C 1
ATOM 2256 C C B ARG A 1 287 ? 25.420 10.427 8.424 0.27 28.48 287 ARG A C 1
ATOM 2257 O O A ARG A 1 287 ? 24.830 9.412 8.798 0.73 27.64 287 ARG A O 1
ATOM 2258 O O B ARG A 1 287 ? 24.752 9.409 8.534 0.27 27.14 287 ARG A O 1
ATOM 2273 N N . ILE A 1 288 ? 24.963 11.630 8.760 1.00 23.90 288 ILE A N 1
ATOM 2274 C CA . ILE A 1 288 ? 23.644 11.765 9.386 1.00 26.58 288 ILE A CA 1
ATOM 2275 C C . ILE A 1 288 ? 22.603 11.373 8.315 1.00 25.98 288 ILE A C 1
ATOM 2276 O O . ILE A 1 288 ? 22.394 12.094 7.350 1.00 27.87 288 ILE A O 1
ATOM 2281 N N . ARG A 1 289 ? 21.941 10.256 8.520 1.00 24.45 289 ARG A N 1
ATOM 2282 C CA . ARG A 1 289 ? 20.930 9.795 7.584 1.00 28.73 289 ARG A CA 1
ATOM 2283 C C . ARG A 1 289 ? 19.565 10.358 7.886 1.00 31.01 289 ARG A C 1
ATOM 2284 O O . ARG A 1 289 ? 18.756 10.524 6.975 1.00 29.65 289 ARG A O 1
ATOM 2292 N N . ALA A 1 290 ? 19.308 10.668 9.154 1.00 25.23 290 ALA A N 1
ATOM 2293 C CA . ALA A 1 290 ? 17.976 11.126 9.579 1.00 25.56 290 ALA A CA 1
ATOM 2294 C C . ALA A 1 290 ? 18.133 11.737 10.935 1.00 27.89 290 ALA A C 1
ATOM 2295 O O . ALA A 1 290 ? 18.981 11.294 11.697 1.00 24.39 290 ALA A O 1
ATOM 2297 N N . MET A 1 291 ? 17.271 12.684 11.252 1.00 23.86 291 MET A N 1
ATOM 2298 C CA . MET A 1 291 ? 17.180 13.231 12.614 1.00 22.98 291 MET A CA 1
ATOM 2299 C C . MET A 1 291 ? 15.710 13.369 12.945 1.00 30.54 291 MET A C 1
ATOM 2300 O O . MET A 1 291 ? 14.925 13.830 12.123 1.00 32.83 291 MET A O 1
ATOM 2305 N N . MET A 1 292 ? 15.338 12.944 14.146 1.00 26.03 292 MET A N 1
ATOM 2306 C CA . MET A 1 292 ? 13.961 13.070 14.598 1.00 31.55 292 MET A CA 1
ATOM 2307 C C . MET A 1 292 ? 13.908 13.833 15.921 1.00 26.82 292 MET A C 1
ATOM 2308 O O . MET A 1 292 ? 14.663 13.524 16.832 1.00 26.74 292 MET A O 1
ATOM 2313 N N . ASP A 1 293 ? 13.007 14.808 16.038 1.00 27.19 293 ASP A N 1
ATOM 2314 C CA . ASP A 1 293 ? 12.896 15.571 17.291 1.00 29.76 293 ASP A CA 1
ATOM 2315 C C . ASP A 1 293 ? 11.849 14.990 18.220 1.00 33.75 293 ASP A C 1
ATOM 2316 O O . ASP A 1 293 ? 11.243 13.972 17.918 1.00 29.16 293 ASP A O 1
ATOM 2321 N N . ALA A 1 294 ? 11.676 15.624 19.374 1.00 29.88 294 ALA A N 1
ATOM 2322 C CA . ALA A 1 294 ? 10.849 15.059 20.455 1.00 34.47 294 ALA A CA 1
ATOM 2323 C C . ALA A 1 294 ? 9.368 14.967 20.066 1.00 35.01 294 ALA A C 1
ATOM 2324 O O . ALA A 1 294 ? 8.610 14.227 20.668 1.00 34.88 294 ALA A O 1
ATOM 2326 N N . ASP A 1 295 ? 8.947 15.731 19.071 1.00 34.27 295 ASP A N 1
ATOM 2327 C CA . ASP A 1 295 ? 7.575 15.605 18.590 1.00 42.18 295 ASP A CA 1
ATOM 2328 C C . ASP A 1 295 ? 7.430 14.575 17.492 1.00 41.51 295 ASP A C 1
ATOM 2329 O O . ASP A 1 295 ? 6.371 14.449 16.871 1.00 42.85 295 ASP A O 1
ATOM 2334 N N . GLY A 1 296 ? 8.507 13.848 17.220 1.00 37.14 296 GLY A N 1
ATOM 2335 C CA . GLY A 1 296 ? 8.427 12.756 16.271 1.00 36.41 296 GLY A CA 1
ATOM 2336 C C . GLY A 1 296 ? 8.594 13.248 14.863 1.00 38.22 296 GLY A C 1
ATOM 2337 O O . GLY A 1 296 ? 8.513 12.481 13.915 1.00 40.74 296 GLY A O 1
ATOM 2338 N N . ASN A 1 297 ? 8.874 14.531 14.705 1.00 30.09 297 ASN A N 1
ATOM 2339 C CA . ASN A 1 297 ? 9.048 15.048 13.342 1.00 38.34 297 ASN A CA 1
ATOM 2340 C C . ASN A 1 297 ? 10.446 14.778 12.762 1.00 37.48 297 ASN A C 1
ATOM 2341 O O . ASN A 1 297 ? 11.436 14.877 13.472 1.00 33.63 297 ASN A O 1
ATOM 2346 N N . GLN A 1 298 ? 10.503 14.435 11.471 1.00 29.07 298 GLN A N 1
ATOM 2347 C CA . GLN A 1 298 ? 11.761 14.288 10.753 1.00 32.06 298 GLN A CA 1
ATOM 2348 C C . GLN A 1 298 ? 12.269 15.698 10.539 1.00 43.29 298 GLN A C 1
ATOM 2349 O O . GLN A 1 298 ? 11.520 16.566 10.120 1.00 44.21 298 GLN A O 1
ATOM 2355 N N . ARG A 1 299 ? 13.523 15.936 10.897 1.00 32.77 299 ARG A N 1
ATOM 2356 C CA . ARG A 1 299 ? 14.110 17.252 10.792 1.00 27.98 299 ARG A CA 1
ATOM 2357 C C . ARG A 1 299 ? 15.261 17.223 9.793 1.00 28.18 299 ARG A C 1
ATOM 2358 O O . ARG A 1 299 ? 16.104 16.368 9.881 1.00 30.02 299 ARG A O 1
ATOM 2366 N N . LYS A 1 300 ? 15.309 18.168 8.873 1.00 28.13 300 LYS A N 1
ATOM 2367 C CA A LYS A 1 300 ? 16.441 18.258 7.973 0.42 32.48 300 LYS A CA 1
ATOM 2368 C CA B LYS A 1 300 ? 16.436 18.293 7.964 0.58 32.51 300 LYS A CA 1
ATOM 2369 C C . LYS A 1 300 ? 17.572 19.049 8.631 1.00 30.10 300 LYS A C 1
ATOM 2370 O O . LYS A 1 300 ? 18.710 18.941 8.222 1.00 25.94 300 LYS A O 1
ATOM 2381 N N . GLU A 1 301 ? 17.240 19.834 9.657 1.00 28.31 301 GLU A N 1
ATOM 2382 C CA . GLU A 1 301 ? 18.233 20.689 10.318 1.00 26.36 301 GLU A CA 1
ATOM 2383 C C . GLU A 1 301 ? 18.008 20.633 11.817 1.00 30.69 301 GLU A C 1
ATOM 2384 O O . GLU A 1 301 ? 16.874 20.503 12.281 1.00 27.17 301 GLU A O 1
ATOM 2390 N N . ALA A 1 302 ? 19.077 20.737 12.590 1.00 25.63 302 ALA A N 1
ATOM 2391 C CA . ALA A 1 302 ? 18.910 20.859 14.054 1.00 22.77 302 ALA A CA 1
ATOM 2392 C C . ALA A 1 302 ? 19.921 21.885 14.562 1.00 24.09 302 ALA A C 1
ATOM 2393 O O . ALA A 1 302 ? 21.136 21.672 14.445 1.00 24.22 302 ALA A O 1
ATOM 2395 N N . GLY A 1 303 ? 19.410 23.001 15.060 1.00 26.52 303 GLY A N 1
ATOM 2396 C CA . GLY A 1 303 ? 20.231 24.078 15.586 1.00 26.41 303 GLY A CA 1
ATOM 2397 C C . GLY A 1 303 ? 20.365 24.070 17.099 1.00 27.00 303 GLY A C 1
ATOM 2398 O O . GLY A 1 303 ? 19.923 23.154 17.789 1.00 25.17 303 GLY A O 1
ATOM 2399 N N . PRO A 1 304 ? 21.005 25.108 17.630 1.00 25.02 304 PRO A N 1
ATOM 2400 C CA . PRO A 1 304 ? 21.294 25.159 19.057 1.00 21.73 304 PRO A CA 1
ATOM 2401 C C . PRO A 1 304 ? 20.068 24.958 19.961 1.00 29.55 304 PRO A C 1
ATOM 2402 O O . PRO A 1 304 ? 19.029 25.591 19.778 1.00 25.83 304 PRO A O 1
ATOM 2406 N N . GLY A 1 305 ? 20.214 24.078 20.938 1.00 24.97 305 GLY A N 1
ATOM 2407 C CA . GLY A 1 305 ? 19.139 23.775 21.874 1.00 22.89 305 GLY A CA 1
ATOM 2408 C C . GLY A 1 305 ? 18.268 22.595 21.472 1.00 28.81 305 GLY A C 1
ATOM 2409 O O . GLY A 1 305 ? 17.491 22.125 22.272 1.00 25.60 305 GLY A O 1
ATOM 2410 N N . SER A 1 306 ? 18.383 22.129 20.227 1.00 26.92 306 SER A N 1
ATOM 2411 C CA A SER A 1 306 ? 17.600 20.994 19.721 0.72 27.64 306 SER A CA 1
ATOM 2412 C CA B SER A 1 306 ? 17.557 21.026 19.767 0.28 27.61 306 SER A CA 1
ATOM 2413 C C . SER A 1 306 ? 18.135 19.690 20.207 1.00 27.08 306 SER A C 1
ATOM 2414 O O . SER A 1 306 ? 19.352 19.474 20.174 1.00 24.99 306 SER A O 1
ATOM 2419 N N . ALA A 1 307 ? 17.242 18.812 20.638 1.00 25.22 307 ALA A N 1
ATOM 2420 C CA . ALA A 1 307 ? 17.608 17.456 20.939 1.00 23.06 307 ALA A CA 1
ATOM 2421 C C . ALA A 1 307 ? 17.005 16.576 19.863 1.00 26.61 307 ALA A C 1
ATOM 2422 O O . ALA A 1 307 ? 15.808 16.668 19.553 1.00 26.71 307 ALA A O 1
ATOM 2424 N N . VAL A 1 308 ? 17.843 15.763 19.230 1.00 22.24 308 VAL A N 1
ATOM 2425 C CA . VAL A 1 308 ? 17.374 14.937 18.127 1.00 21.28 308 VAL A CA 1
ATOM 2426 C C . VAL A 1 308 ? 17.965 13.548 18.229 1.00 23.08 308 VAL A C 1
ATOM 2427 O O . VAL A 1 308 ? 19.093 13.344 18.706 1.00 24.59 308 VAL A O 1
ATOM 2431 N N . GLN A 1 309 ? 17.192 12.585 17.756 1.00 22.89 309 GLN A N 1
ATOM 2432 C CA . GLN A 1 309 ? 17.670 11.241 17.518 1.00 25.08 309 GLN A CA 1
ATOM 2433 C C . GLN A 1 309 ? 18.314 11.169 16.114 1.00 24.93 309 GLN A C 1
ATOM 2434 O O . GLN A 1 309 ? 17.699 11.493 15.119 1.00 27.32 309 GLN A O 1
ATOM 2440 N N . VAL A 1 310 ? 19.539 10.697 16.068 1.00 23.94 310 VAL A N 1
ATOM 2441 C CA . VAL A 1 310 ? 20.337 10.728 14.852 1.00 24.98 310 VAL A CA 1
ATOM 2442 C C . VAL A 1 310 ? 20.544 9.288 14.417 1.00 25.39 310 VAL A C 1
ATOM 2443 O O . VAL A 1 310 ? 20.919 8.448 15.233 1.00 24.59 310 VAL A O 1
ATOM 2447 N N . LEU A 1 311 ? 20.287 9.025 13.147 1.00 26.43 311 LEU A N 1
ATOM 2448 C CA A LEU A 1 311 ? 20.589 7.739 12.535 0.49 26.72 311 LEU A CA 1
ATOM 2449 C CA B LEU A 1 311 ? 20.598 7.733 12.521 0.51 26.71 311 LEU A CA 1
ATOM 2450 C C . LEU A 1 311 ? 21.810 7.927 11.639 1.00 24.20 311 LEU A C 1
ATOM 2451 O O . LEU A 1 311 ? 21.942 8.977 10.968 1.00 26.00 311 LEU A O 1
ATOM 2460 N N . GLY A 1 312 ? 22.703 6.948 11.636 1.00 27.43 312 GLY A N 1
ATOM 2461 C CA . GLY A 1 312 ? 23.872 7.046 10.787 1.00 30.55 312 GLY A CA 1
ATOM 2462 C C . GLY A 1 312 ? 25.189 6.738 11.437 1.00 29.33 312 GLY A C 1
ATOM 2463 O O . GLY A 1 312 ? 26.147 6.466 10.729 1.00 27.26 312 GLY A O 1
ATOM 2464 N N . PHE A 1 313 ? 25.279 6.761 12.766 1.00 22.96 313 PHE A N 1
ATOM 2465 C CA . PHE A 1 313 ? 26.523 6.338 13.403 1.00 25.68 313 PHE A CA 1
ATOM 2466 C C . PHE A 1 313 ? 26.834 4.864 13.089 1.00 27.22 313 PHE A C 1
ATOM 2467 O O . PHE A 1 313 ? 25.952 4.020 13.094 1.00 29.54 313 PHE A O 1
ATOM 2475 N N . GLN A 1 314 ? 28.101 4.562 12.881 1.00 26.79 314 GLN A N 1
ATOM 2476 C CA . GLN A 1 314 ? 28.490 3.206 12.528 1.00 32.41 314 GLN A CA 1
ATOM 2477 C C . GLN A 1 314 ? 28.960 2.434 13.732 1.00 36.40 314 GLN A C 1
ATOM 2478 O O . GLN A 1 314 ? 29.149 1.241 13.664 1.00 34.20 314 GLN A O 1
ATOM 2484 N N . GLU A 1 315 ? 29.108 3.110 14.866 1.00 29.37 315 GLU A N 1
ATOM 2485 C CA . GLU A 1 315 ? 29.255 2.418 16.127 1.00 34.23 315 GLU A CA 1
ATOM 2486 C C . GLU A 1 315 ? 28.639 3.251 17.242 1.00 31.43 315 GLU A C 1
ATOM 2487 O O . GLU A 1 315 ? 28.460 4.448 17.084 1.00 29.47 315 GLU A O 1
ATOM 2493 N N . LEU A 1 316 ? 28.295 2.616 18.350 1.00 27.87 316 LEU A N 1
ATOM 2494 C CA . LEU A 1 316 ? 27.666 3.324 19.465 1.00 30.73 316 LEU A CA 1
ATOM 2495 C C . LEU A 1 316 ? 28.551 4.434 19.972 1.00 27.19 316 LEU A C 1
ATOM 2496 O O . LEU A 1 316 ? 29.654 4.199 20.491 1.00 29.16 316 LEU A O 1
ATOM 2501 N N . PRO A 1 317 ? 28.077 5.672 19.852 1.00 27.00 317 PRO A N 1
ATOM 2502 C CA . PRO A 1 317 ? 28.821 6.722 20.552 1.00 25.46 317 PRO A CA 1
ATOM 2503 C C . PRO A 1 317 ? 28.622 6.694 22.067 1.00 26.27 317 PRO A C 1
ATOM 2504 O O . PRO A 1 317 ? 27.556 6.300 22.529 1.00 27.31 317 PRO A O 1
ATOM 2508 N N . HIS A 1 318 ? 29.591 7.198 22.811 1.00 24.33 318 HIS A N 1
ATOM 2509 C CA . HIS A 1 318 ? 29.483 7.292 24.263 1.00 28.73 318 HIS A CA 1
ATOM 2510 C C . HIS A 1 318 ? 28.776 8.544 24.754 1.00 30.73 318 HIS A C 1
ATOM 2511 O O . HIS A 1 318 ? 29.028 9.653 24.250 1.00 23.27 318 HIS A O 1
ATOM 2518 N N . ALA A 1 319 ? 27.930 8.384 25.768 1.00 25.90 319 ALA A N 1
ATOM 2519 C CA . ALA A 1 319 ? 27.380 9.531 26.490 1.00 27.02 319 ALA A CA 1
ATOM 2520 C C . ALA A 1 319 ? 28.443 10.547 26.927 1.00 28.65 319 ALA A C 1
ATOM 2521 O O . ALA A 1 319 ? 29.482 10.182 27.471 1.00 30.71 319 ALA A O 1
ATOM 2523 N N . GLY A 1 320 ? 28.172 11.836 26.686 1.00 27.17 320 GLY A N 1
ATOM 2524 C CA . GLY A 1 320 ? 29.083 12.897 27.080 1.00 26.66 320 GLY A CA 1
ATOM 2525 C C . GLY A 1 320 ? 30.106 13.238 25.996 1.00 29.28 320 GLY A C 1
ATOM 2526 O O . GLY A 1 320 ? 30.791 14.244 26.106 1.00 29.96 320 GLY A O 1
ATOM 2527 N N . ASP A 1 321 ? 30.243 12.403 24.973 1.00 25.53 321 ASP A N 1
ATOM 2528 C CA . ASP A 1 321 ? 31.140 12.744 23.853 1.00 26.00 321 ASP A CA 1
ATOM 2529 C C . ASP A 1 321 ? 30.599 13.893 23.009 1.00 24.91 321 ASP A C 1
ATOM 2530 O O . ASP A 1 321 ? 29.391 13.998 22.725 1.00 23.88 321 ASP A O 1
ATOM 2535 N N . VAL A 1 322 ? 31.511 14.776 22.673 1.00 26.76 322 VAL A N 1
ATOM 2536 C CA . VAL A 1 322 ? 31.243 15.866 21.739 1.00 24.31 322 VAL A CA 1
ATOM 2537 C C . VAL A 1 322 ? 31.014 15.303 20.342 1.00 23.44 322 VAL A C 1
ATOM 2538 O O . VAL A 1 322 ? 31.762 14.443 19.859 1.00 25.01 322 VAL A O 1
ATOM 2542 N N . VAL A 1 323 ? 29.949 15.773 19.706 1.00 21.62 323 VAL A N 1
ATOM 2543 C CA . VAL A 1 323 ? 29.667 15.436 18.317 1.00 21.56 323 VAL A CA 1
ATOM 2544 C C . VAL A 1 323 ? 30.171 16.634 17.504 1.00 22.89 323 VAL A C 1
ATOM 2545 O O . VAL A 1 323 ? 29.798 17.781 17.746 1.00 22.30 323 VAL A O 1
ATOM 2549 N N . GLU A 1 324 ? 31.061 16.348 16.564 1.00 22.02 324 GLU A N 1
ATOM 2550 C CA . GLU A 1 324 ? 31.669 17.396 15.755 1.00 21.73 324 GLU A CA 1
ATOM 2551 C C . GLU A 1 324 ? 31.372 17.131 14.301 1.00 26.47 324 GLU A C 1
ATOM 2552 O O . GLU A 1 324 ? 31.528 16.016 13.820 1.00 21.88 324 GLU A O 1
ATOM 2558 N N . TRP A 1 325 ? 30.966 18.178 13.608 1.00 25.01 325 TRP A N 1
ATOM 2559 C CA . TRP A 1 325 ? 30.828 18.162 12.162 1.00 22.06 325 TRP A CA 1
ATOM 2560 C C . TRP A 1 325 ? 32.238 18.026 11.574 1.00 22.55 325 TRP A C 1
ATOM 2561 O O . TRP A 1 325 ? 33.204 18.599 12.096 1.00 23.86 325 TRP A O 1
ATOM 2572 N N . VAL A 1 326 ? 32.344 17.202 10.551 1.00 22.95 326 VAL A N 1
ATOM 2573 C CA . VAL A 1 326 ? 33.567 17.099 9.716 1.00 22.00 326 VAL A CA 1
ATOM 2574 C C . VAL A 1 326 ? 33.183 17.184 8.214 1.00 25.45 326 VAL A C 1
ATOM 2575 O O . VAL A 1 326 ? 32.028 16.958 7.850 1.00 22.98 326 VAL A O 1
ATOM 2579 N N . PRO A 1 327 ? 34.137 17.562 7.337 1.00 25.87 327 PRO A N 1
ATOM 2580 C CA . PRO A 1 327 ? 33.700 17.869 5.955 1.00 26.63 327 PRO A CA 1
ATOM 2581 C C . PRO A 1 327 ? 33.344 16.667 5.075 1.00 28.83 327 PRO A C 1
ATOM 2582 O O . PRO A 1 327 ? 32.591 16.820 4.119 1.00 31.30 327 PRO A O 1
ATOM 2586 N N . ASP A 1 328 ? 33.851 15.491 5.369 1.00 26.30 328 ASP A N 1
ATOM 2587 C CA . ASP A 1 328 ? 33.583 14.355 4.516 1.00 31.37 328 ASP A CA 1
ATOM 2588 C C . ASP A 1 328 ? 33.921 13.064 5.204 1.00 32.55 328 ASP A C 1
ATOM 2589 O O . ASP A 1 328 ? 34.437 13.034 6.328 1.00 30.60 328 ASP A O 1
ATOM 2594 N N . LEU A 1 329 ? 33.634 11.961 4.520 1.00 30.22 329 LEU A N 1
ATOM 2595 C CA . LEU A 1 329 ? 33.797 10.651 5.104 1.00 31.12 329 LEU A CA 1
ATOM 2596 C C . LEU A 1 329 ? 35.244 10.376 5.439 1.00 29.93 329 LEU A C 1
ATOM 2597 O O . LEU A 1 329 ? 35.554 9.762 6.466 1.00 29.63 329 LEU A O 1
ATOM 2602 N N . GLU A 1 330 ? 36.133 10.788 4.542 1.00 34.21 330 GLU A N 1
ATOM 2603 C CA . GLU A 1 330 ? 37.574 10.603 4.752 1.00 33.05 330 GLU A CA 1
ATOM 2604 C C . GLU A 1 330 ? 38.078 11.262 6.057 1.00 36.22 330 GLU A C 1
ATOM 2605 O O . GLU A 1 330 ? 38.851 10.666 6.819 1.00 31.87 330 GLU A O 1
ATOM 2611 N N . ALA A 1 331 ? 37.647 12.493 6.301 1.00 27.42 331 ALA A N 1
ATOM 2612 C CA . ALA A 1 331 ? 37.990 13.182 7.546 1.00 30.69 331 ALA A CA 1
ATOM 2613 C C . ALA A 1 331 ? 37.422 12.486 8.783 1.00 32.99 331 ALA A C 1
ATOM 2614 O O . ALA A 1 331 ? 38.120 12.330 9.782 1.00 28.69 331 ALA A O 1
ATOM 2616 N N . ALA A 1 332 ? 36.168 12.048 8.687 1.00 26.96 332 ALA A N 1
ATOM 2617 C CA . ALA A 1 332 ? 35.514 11.325 9.773 1.00 32.66 332 ALA A CA 1
ATOM 2618 C C . ALA A 1 332 ? 36.363 10.101 10.129 1.00 30.25 332 ALA A C 1
ATOM 2619 O O . ALA A 1 332 ? 36.667 9.886 11.305 1.00 28.72 332 ALA A O 1
ATOM 2621 N N . LYS A 1 333 ? 36.795 9.325 9.120 1.00 32.55 333 LYS A N 1
ATOM 2622 C CA . LYS A 1 333 ? 37.563 8.091 9.424 1.00 32.85 333 LYS A CA 1
ATOM 2623 C C . LYS A 1 333 ? 38.930 8.425 10.034 1.00 34.85 333 LYS A C 1
ATOM 2624 O O . LYS A 1 333 ? 39.361 7.793 10.991 1.00 35.87 333 LYS A O 1
ATOM 2630 N N . GLU A 1 334 ? 39.607 9.419 9.482 1.00 33.28 334 GLU A N 1
ATOM 2631 C CA . GLU A 1 334 ? 40.920 9.791 9.982 1.00 36.69 334 GLU A CA 1
ATOM 2632 C C . GLU A 1 334 ? 40.860 10.239 11.424 1.00 34.73 334 GLU A C 1
ATOM 2633 O O . GLU A 1 334 ? 41.668 9.820 12.232 1.00 42.09 334 GLU A O 1
ATOM 2639 N N . ILE A 1 335 ? 39.922 11.119 11.748 1.00 33.28 335 ILE A N 1
ATOM 2640 C CA . ILE A 1 335 ? 39.809 11.596 13.113 1.00 31.30 335 ILE A CA 1
ATOM 2641 C C . ILE A 1 335 ? 39.433 10.457 14.041 1.00 39.30 335 ILE A C 1
ATOM 2642 O O . ILE A 1 335 ? 40.069 10.268 15.068 1.00 36.70 335 ILE A O 1
ATOM 2647 N N . ALA A 1 336 ? 38.448 9.655 13.672 1.00 34.55 336 ALA A N 1
ATOM 2648 C CA . ALA A 1 336 ? 38.069 8.547 14.550 1.00 41.24 336 ALA A CA 1
ATOM 2649 C C . ALA A 1 336 ? 39.259 7.613 14.763 1.00 42.91 336 ALA A C 1
ATOM 2650 O O . ALA A 1 336 ? 39.565 7.210 15.888 1.00 44.17 336 ALA A O 1
ATOM 2652 N N . GLU A 1 337 ? 39.930 7.266 13.680 1.00 40.08 337 GLU A N 1
ATOM 2653 C CA . GLU A 1 337 ? 41.035 6.319 13.762 1.00 46.12 337 GLU A CA 1
ATOM 2654 C C . GLU A 1 337 ? 42.200 6.866 14.573 1.00 47.96 337 GLU A C 1
ATOM 2655 O O . GLU A 1 337 ? 42.814 6.132 15.327 1.00 51.12 337 GLU A O 1
ATOM 2661 N N . GLU A 1 338 ? 42.517 8.147 14.450 1.00 45.32 338 GLU A N 1
ATOM 2662 C CA . GLU A 1 338 ? 43.644 8.669 15.209 1.00 56.33 338 GLU A CA 1
ATOM 2663 C C . GLU A 1 338 ? 43.346 8.609 16.710 1.00 56.98 338 GLU A C 1
ATOM 2664 O O . GLU A 1 338 ? 44.251 8.399 17.521 1.00 58.11 338 GLU A O 1
ATOM 2670 N N . ARG A 1 339 ? 42.086 8.792 17.088 1.00 48.46 339 ARG A N 1
ATOM 2671 C CA . ARG A 1 339 ? 41.706 8.687 18.502 1.00 50.10 339 ARG A CA 1
ATOM 2672 C C . ARG A 1 339 ? 41.732 7.245 19.007 1.00 53.01 339 ARG A C 1
ATOM 2673 O O . ARG A 1 339 ? 42.108 6.973 20.149 1.00 51.98 339 ARG A O 1
ATOM 2681 N N . LYS A 1 340 ? 41.305 6.326 18.164 1.00 43.43 340 LYS A N 1
ATOM 2682 C CA . LYS A 1 340 ? 41.334 4.923 18.524 1.00 55.35 340 LYS A CA 1
ATOM 2683 C C . LYS A 1 340 ? 42.772 4.477 18.771 1.00 65.18 340 LYS A C 1
ATOM 2684 O O . LYS A 1 340 ? 43.079 3.968 19.848 1.00 63.39 340 LYS A O 1
ATOM 2690 N N . GLU A 1 341 ? 43.667 4.687 17.807 1.00 62.70 341 GLU A N 1
ATOM 2691 C CA . GLU A 1 341 ? 45.027 4.157 17.964 1.00 70.81 341 GLU A CA 1
ATOM 2692 C C . GLU A 1 341 ? 45.819 4.882 19.059 1.00 68.10 341 GLU A C 1
ATOM 2693 O O . GLU A 1 341 ? 46.795 4.346 19.586 1.00 73.69 341 GLU A O 1
ATOM 2699 N N . GLU A 1 342 ? 45.370 6.072 19.437 1.00 59.51 342 GLU A N 1
ATOM 2700 C CA . GLU A 1 342 ? 45.968 6.765 20.567 1.00 66.22 342 GLU A CA 1
ATOM 2701 C C . GLU A 1 342 ? 45.501 6.186 21.898 1.00 72.36 342 GLU A C 1
ATOM 2702 O O . GLU A 1 342 ? 46.292 6.077 22.840 1.00 77.08 342 GLU A O 1
ATOM 2708 N N . ARG A 1 343 ? 44.223 5.837 22.001 1.00 70.46 343 ARG A N 1
ATOM 2709 C CA . ARG A 1 343 ? 43.732 5.201 23.223 1.00 68.77 343 ARG A CA 1
ATOM 2710 C C . ARG A 1 343 ? 44.391 3.833 23.368 1.00 63.98 343 ARG A C 1
ATOM 2711 O O . ARG A 1 343 ? 44.829 3.458 24.448 1.00 70.77 343 ARG A O 1
ATOM 2719 N N . LYS A 1 344 ? 44.473 3.098 22.266 1.00 66.43 344 LYS A N 1
ATOM 2720 C CA . LYS A 1 344 ? 45.112 1.793 22.266 1.00 65.11 344 LYS A CA 1
ATOM 2721 C C . LYS A 1 344 ? 46.593 1.863 22.671 1.00 77.76 344 LYS A C 1
ATOM 2722 O O . LYS A 1 344 ? 47.156 0.884 23.165 1.00 78.80 344 LYS A O 1
ATOM 2728 N N . ALA A 1 345 ? 47.221 3.017 22.473 1.00 79.45 345 ALA A N 1
ATOM 2729 C CA . ALA A 1 345 ? 48.639 3.172 22.787 1.00 77.81 345 ALA A CA 1
ATOM 2730 C C . ALA A 1 345 ? 48.842 3.497 24.266 1.00 85.75 345 ALA A C 1
ATOM 2731 O O . ALA A 1 345 ? 49.825 3.065 24.871 1.00 93.29 345 ALA A O 1
ATOM 2733 N N . ARG A 1 346 ? 47.916 4.257 24.846 1.00 79.37 346 ARG A N 1
ATOM 2734 C CA . ARG A 1 346 ? 47.962 4.545 26.274 1.00 83.38 346 ARG A CA 1
ATOM 2735 C C . ARG A 1 346 ? 47.347 3.389 27.073 1.00 92.55 346 ARG A C 1
ATOM 2736 O O . ARG A 1 346 ? 47.390 3.382 28.305 1.00 91.25 346 ARG A O 1
ATOM 2744 N N . GLU A 1 347 ? 46.746 2.425 26.380 1.00 86.52 347 GLU A N 1
ATOM 2745 C CA . GLU A 1 347 ? 46.260 1.228 27.056 1.00 85.77 347 GLU A CA 1
ATOM 2746 C C . GLU A 1 347 ? 47.430 0.288 27.251 1.00 95.97 347 GLU A C 1
ATOM 2747 O O . GLU A 1 347 ? 47.514 -0.404 28.264 1.00 103.27 347 GLU A O 1
ATOM 2753 N N . GLU A 1 348 ? 48.336 0.274 26.277 1.00 96.55 348 GLU A N 1
ATOM 2754 C CA . GLU A 1 348 ? 49.582 -0.468 26.413 1.00 98.43 348 GLU A CA 1
ATOM 2755 C C . GLU A 1 348 ? 50.487 0.197 27.441 1.00 105.23 348 GLU A C 1
ATOM 2756 O O . GLU A 1 348 ? 51.495 -0.375 27.859 1.00 106.20 348 GLU A O 1
ATOM 2762 N N . GLU A 1 349 ? 50.115 1.406 27.850 1.00 105.50 349 GLU A N 1
ATOM 2763 C CA . GLU A 1 349 ? 50.766 2.062 28.971 1.00 104.83 349 GLU A CA 1
ATOM 2764 C C . GLU A 1 349 ? 50.489 1.265 30.244 1.00 112.34 349 GLU A C 1
ATOM 2765 O O . GLU A 1 349 ? 51.410 0.987 31.014 1.00 116.88 349 GLU A O 1
ATOM 2771 N N . GLU A 1 350 ? 49.234 0.873 30.462 1.00 110.76 350 GLU A N 1
ATOM 2772 C CA . GLU A 1 350 ? 48.898 0.132 31.676 1.00 113.69 350 GLU A CA 1
ATOM 2773 C C . GLU A 1 350 ? 48.982 -1.382 31.486 1.00 112.26 350 GLU A C 1
ATOM 2774 O O . GLU A 1 350 ? 48.654 -2.148 32.394 1.00 116.69 350 GLU A O 1
ATOM 2780 N N . LYS A 1 351 ? 49.421 -1.809 30.308 1.00 106.27 351 LYS A N 1
ATOM 2781 C CA . LYS A 1 351 ? 49.782 -3.205 30.089 1.00 110.31 351 LYS A CA 1
ATOM 2782 C C . LYS A 1 351 ? 51.307 -3.313 30.185 1.00 115.19 351 LYS A C 1
ATOM 2783 O O . LYS A 1 351 ? 51.933 -4.151 29.531 1.00 111.94 351 LYS A O 1
ATOM 2789 N N . ALA A 1 352 ? 51.893 -2.454 31.018 1.00 120.40 352 ALA A N 1
ATOM 2790 C CA . ALA A 1 352 ? 53.343 -2.351 31.135 1.00 117.47 352 ALA A CA 1
ATOM 2791 C C . ALA A 1 352 ? 53.760 -1.640 32.426 1.00 118.54 352 ALA A C 1
ATOM 2792 O O . ALA A 1 352 ? 54.313 -2.268 33.332 1.00 116.80 352 ALA A O 1
ATOM 2794 N N . ARG A 1 353 ? 53.493 -0.336 32.507 1.00 120.89 353 ARG A N 1
ATOM 2795 C CA . ARG A 1 353 ? 53.952 0.485 33.637 1.00 125.41 353 ARG A CA 1
ATOM 2796 C C . ARG A 1 353 ? 52.852 1.426 34.150 1.00 123.50 353 ARG A C 1
ATOM 2797 O O . ARG A 1 353 ? 52.446 2.334 33.426 1.00 117.09 353 ARG A O 1
ATOM 2805 N N . ARG A 1 354 ? 52.376 1.257 35.387 1.00 126.83 354 ARG A N 1
ATOM 2806 C CA . ARG A 1 354 ? 52.840 0.243 36.335 1.00 128.76 354 ARG A CA 1
ATOM 2807 C C . ARG A 1 354 ? 51.675 -0.616 36.832 1.00 131.73 354 ARG A C 1
ATOM 2808 O O . ARG A 1 354 ? 50.916 -0.190 37.708 1.00 127.21 354 ARG A O 1
ATOM 2816 N N . PRO A 1 355 ? 51.520 -1.825 36.255 1.00 136.64 355 PRO A N 1
ATOM 2817 C CA . PRO A 1 355 ? 50.585 -2.828 36.781 1.00 137.52 355 PRO A CA 1
ATOM 2818 C C . PRO A 1 355 ? 51.078 -3.405 38.115 1.00 142.77 355 PRO A C 1
ATOM 2819 O O . PRO A 1 355 ? 50.334 -4.124 38.786 1.00 142.81 355 PRO A O 1
ATOM 2823 N N . ARG A 1 356 ? 52.322 -3.081 38.481 1.00 143.39 356 ARG A N 1
ATOM 2824 C CA . ARG A 1 356 ? 52.926 -3.508 39.748 1.00 143.23 356 ARG A CA 1
ATOM 2825 C C . ARG A 1 356 ? 53.093 -5.033 39.793 1.00 149.15 356 ARG A C 1
ATOM 2826 O O . ARG A 1 356 ? 53.043 -5.697 38.753 1.00 151.24 356 ARG A O 1
ATOM 2834 N N . THR A 1 357 ? 53.296 -5.584 40.991 1.00 151.24 357 THR A N 1
ATOM 2835 C CA . THR A 1 357 ? 53.509 -7.028 41.159 1.00 149.75 357 THR A CA 1
ATOM 2836 C C . THR A 1 357 ? 52.333 -7.864 40.605 1.00 152.95 357 THR A C 1
ATOM 2837 O O . THR A 1 357 ? 51.382 -7.312 40.045 1.00 153.20 357 THR A O 1
ATOM 2841 N N . MET A 1 358 ? 52.401 -9.188 40.752 1.00 152.33 358 MET A N 1
ATOM 2842 C CA . MET A 1 358 ? 51.485 -10.084 40.036 1.00 149.59 358 MET A CA 1
ATOM 2843 C C . MET A 1 358 ? 50.434 -10.813 40.897 1.00 149.80 358 MET A C 1
ATOM 2844 O O . MET A 1 358 ? 49.318 -10.315 41.071 1.00 143.96 358 MET A O 1
ATOM 2849 N N . ALA A 1 359 ? 50.785 -11.986 41.426 1.00 149.79 359 ALA A N 1
ATOM 2850 C CA . ALA A 1 359 ? 49.783 -12.907 41.974 1.00 147.47 359 ALA A CA 1
ATOM 2851 C C . ALA A 1 359 ? 50.187 -13.612 43.275 1.00 142.01 359 ALA A C 1
ATOM 2852 O O . ALA A 1 359 ? 50.903 -14.615 43.252 1.00 140.30 359 ALA A O 1
ATOM 2854 N N . GLU A 1 360 ? 49.703 -13.093 44.401 1.00 138.47 360 GLU A N 1
ATOM 2855 C CA . GLU A 1 360 ? 49.776 -13.809 45.677 1.00 134.18 360 GLU A CA 1
ATOM 2856 C C . GLU A 1 360 ? 48.443 -14.536 45.875 1.00 128.23 360 GLU A C 1
ATOM 2857 O O . GLU A 1 360 ? 47.468 -13.958 46.361 1.00 126.13 360 GLU A O 1
ATOM 2863 N N . LEU A 1 361 ? 48.422 -15.815 45.502 1.00 123.69 361 LEU A N 1
ATOM 2864 C CA . LEU A 1 361 ? 47.180 -16.500 45.130 1.00 114.00 361 LEU A CA 1
ATOM 2865 C C . LEU A 1 361 ? 46.774 -17.674 46.046 1.00 111.33 361 LEU A C 1
ATOM 2866 O O . LEU A 1 361 ? 47.363 -17.888 47.115 1.00 109.85 361 LEU A O 1
ATOM 2871 N N . LEU A 1 362 ? 45.718 -18.382 45.628 1.00 111.34 362 LEU A N 1
ATOM 2872 C CA . LEU A 1 362 ? 45.398 -19.743 46.085 1.00 109.49 362 LEU A CA 1
ATOM 2873 C C . LEU A 1 362 ? 46.505 -20.638 45.516 1.00 118.92 362 LEU A C 1
ATOM 2874 O O . LEU A 1 362 ? 47.226 -20.210 44.609 1.00 121.97 362 LEU A O 1
ATOM 2879 N N . ARG A 1 363 ? 46.646 -21.876 45.989 1.00 121.29 363 ARG A N 1
ATOM 2880 C CA . ARG A 1 363 ? 45.692 -22.542 46.864 1.00 121.02 363 ARG A CA 1
ATOM 2881 C C . ARG A 1 363 ? 46.151 -22.556 48.325 1.00 118.97 363 ARG A C 1
ATOM 2882 O O . ARG A 1 363 ? 45.448 -22.072 49.218 1.00 114.34 363 ARG A O 1
#

Sequence (363 aa):
MAKVRIYQLAKELGMETQELLELLDQMGVAYKSHASTLEEKDAEAVRELVKEQRGLQEKLAEEERRKSLPRRPPVVVVIMGHVDHGKTTLLDYLRKKSRIAEKEGGGITQHHVGAFEVKTPQGTVVFIDTPGHEAFTTIRQRGAKVADIAVIVIAADDGIMPQTEEAIAHAKAAGAKLIFAINKIDLPQADPEKVKRRQLMERGFVPEEYGGDAIVIPISAKKTGQGVQDLLEMILLLAELEDYRADPNAEPRRGVILESKKLDKQAGIIANMLVQEGTFRVGDYVVVVAGEAYGRRIRAMMDADGNQRKKEAGPGSSAVQVLLGFQELPHAGDVVEWVPDLEAAKEIAEERKEERKAREEEEKARRPRTMAELLR

Solvent-accessible surface area: 21227 Å² total; per-residue (Å²): 145,60,144,10,103,0,97,82,0,6,183,95,28,65,20,130,48,131,79,0,19,107,8,0,93,122,55,65,22,97,65,194,44,77,44,25,52,4,91,96,148,33,0,71,44,0,23,88,61,7,129,114,79,115,40,100,130,93,117,112,38,84,100,103,129,173,144,77,64,68,101,49,32,1,6,0,39,17,28,4,31,83,98,3,6,34,77,45,0,27,45,68,1,61,123,55,56,58,76,178,140,131,60,56,28,122,60,65,137,2,3,6,8,54,9,138,20,142,111,28,39,0,1,0,17,32,34,134,50,33,29,46,175,77,115,75,82,55,203,15,25,106,17,11,11,0,0,0,0,0,0,0,1,61,74,1,6,60,100,66,0,72,31,6,11,56,25,3,123,92,33,46,14,78,25,0,2,0,1,3,61,38,90,76,127,142,25,54,43,83,82,0,23,130,25,0,75,138,90,59,34,49,2,100,116,111,71,24,120,9,9,29,12,68,0,5,2,172,92,13,98,14,2,99,82,0,7,73,49,0,16,85,14,0,111,129,93,70,27,102,8,46,43,102,35,90,14,88,0,0,0,10,44,35,116,113,34,200,167,46,29,35,9,0,12,1,2,2,49,79,0,14,0,107,44,17,26,40,2,0,1,19,45,2,46,0,117,1,140,25,0,25,20,15,66,16,87,128,71,147,86,0,17,31,6,16,12,0,34,1,38,2,10,105,87,70,3,128,26,5,44,47,0,28,79,7,89,58,53,125,22,0,101,115,45,6,83,93,79,82,105,118,74,98,59,171,86,94,85,92,152,62,190,203,63,210,136,198,76,187,148,142,258

Foldseek 3Di:
DPKDQLVRLCVVLVHDQVRVVVVCVVVVNDDDGSRDIDHPVVSVVSVVVVVVVVVVVVVVVVVVVQPPFAFFAFEEEEFEDPPQCSVLQVVLQVVQAQPVDPPPQDFDCQQWDWRQDPLGIHIYGDDDADFDDPGRADQFDQDGQAYEQGAEQQPAHDPRSVVSVVRCVVSNHHYAYEHEPCVDPNGHVVVNQVVCVVVPAHDVVVVGPHHYFYAYSNVGRRVVVVVVVSSVVSVVVRHGEEQQPFKKWFWAFWDQDPPQGIKTKIATAYHKDFQQWWKAWALKIFGFNWWAFRSRDTDRIGGHGTIIITGTIPDTHGGNTMIGTDHDDVRRNVVSVVRVVVVVVVVVVCVVPPPDDDDPDDD

Organism: Thermus thermophilus (strain ATCC 27634 / DSM 579 / HB8) (NCBI:txid300852)

InterPro domains:
  IPR000178 Translation initiation factor IF-2, bacterial-like [MF_00100_B] (3-571)
  IPR000178 Translation initiation factor IF-2, bacterial-like [PS01176] (524-546)
  IPR000178 Translation initiation factor IF-2, bacterial-like [TIGR00487] (3-569)
  IPR000795 Translational (tr)-type GTP-binding domain [PF00009] (75-232)
  IPR000795 Translational (tr)-type GTP-binding domain [PS51722] (71-239)
  IPR004161 Translation elongation factor EFTu-like, domain 2 [PF03144] (495-561)
  IPR005225 Small GTP-binding domain [TIGR00231] (74-230)
  IPR006847 Translation initiation factor IF-2, N-terminal [PF04760] (1-48)
  IPR009000 Translation protein, beta-barrel domain superfamily [SSF50447] (244-326)
  IPR009000 Translation protein, beta-barrel domain superfamily [SSF50447] (474-570)
  IPR015760 Translation initiation factor IF- 2 [PTHR43381] (9-567)
  IPR023115 Translation initiation factor IF- 2, domain 3 [PF11987] (348-462)
  IPR027417 P-loop containing nucleoside triphosphate hydrolase [G3DSA:3.40.50.300] (69-242)
  IPR027417 P-loop containing nucleoside triphosphate hydrolase [SSF52540] (55-243)
  IPR036925 Translation initiation factor IF-2, domain 3 superfamily [G3DSA:3.40.50.10050] (367-474)
  IPR036925 Translation initiation factor IF-2, domain 3 superfamily [SSF52156] (356-480)
  IPR044145 Translation initiation factor IF-2, domain II [cd03702] (247-335)
  IPR053905 Elongation factor G-like, domain II [PF22042] (248-323)

Secondary structure (DSSP, 8-state):
-TTEEHHHHHHHHT--HHHHHHHHHHHT---SSTTSEEPHHHHHHHHHHHHHHHHHHHHHHHHHHTTSPPB---EEEEEE-TTTTHHHHHHHHHHHHHSS--SS------SEEEEEETTEEEEEE--SSSSSSSTT----S---SEEEEEEETTT-S-HHHHHHHHHHHHTTPEEEEEEE-TTSTT--HHHHHHHHHHTT--BGGGTSSBEEEE--TTT-TTHHHHHHHHHHHHHHHT-B--TTSPPEEEEEEEEEETTTEEEEEEEEEES-EETT-EEEETTEEEEEEEEE-TTS-B-SEE-TT-EEEEEEESSPPPTTPEEEEESSHHHHHHHHHHHHHHHHHHHTTTTTSS---------